Protein 8YQG (pdb70)

Solvent-accessible surface area: 15404 Å² total; per-residue (Å²): 149,13,4,9,73,8,12,100,6,0,0,0,0,0,26,14,154,27,19,18,15,1,0,0,14,36,84,121,47,60,13,31,62,0,17,96,4,0,31,37,0,7,80,57,22,104,141,99,146,164,16,5,56,143,97,53,32,46,47,55,46,22,132,100,54,97,47,0,0,1,0,0,4,1,44,7,97,164,121,37,34,0,0,0,1,3,0,1,41,54,120,36,75,87,11,0,97,109,12,90,95,46,2,67,148,11,0,50,69,0,0,66,48,0,24,98,17,6,39,51,81,20,155,152,75,51,52,25,48,8,114,73,31,97,30,0,40,85,13,0,60,80,0,18,115,78,2,135,105,30,97,21,84,163,181,51,8,5,10,63,15,13,109,20,0,1,0,1,0,26,21,144,95,23,39,34,7,0,1,48,41,83,129,26,100,169,72,45,7,104,92,3,0,47,34,0,8,90,52,20,112,148,97,156,166,12,7,56,141,92,61,30,45,42,57,49,24,141,104,62,102,48,0,0,2,0,0,7,0,40,8,120,139,213,95,56,14,33,0,0,0,1,2,0,1,33,58,130,59,93,111,22,0,93,82,2,84,75,4,2,64,70,7,0,41,28,7,0,66,64,0,20,97,15,5,53,53,76,13,155,139,76,27,35,28,110,26,119,78,79,95,35,0,54,74,10,0,61,122,0,18,103,36,1,135,16,4,50,17,131,128

Organism: NCBI:txid2594042

Nearest PDB structures (foldseek):
  4zy8-assembly4_D  TM=7.210E-01  e=4.741E-04  Kluyveromyces lactis
  4zy8-assembly2_A  TM=7.626E-01  e=8.362E-04  Kluyveromyces lactis
  4zy8-assembly3_B  TM=7.217E-01  e=6.921E-04  Kluyveromyces lactis
  4zy8-assembly1_C  TM=6.708E-01  e=4.741E-04  Kluyveromyces lactis
  9f0l-assembly1_A  TM=2.774E-01  e=2.362E+00  synthetic construct

Foldseek 3Di:
DFLLVQQPKKFKWKQDPPGIDTLAMDDDDPVVVRVVVSRVLQCVQVPPPVGCPDQDFDWDDPPVVQKIKGKTWDAAPCGIIMIMITIGGNVCVVLCVVVVVVVVVLRVVLVVQVNVVLNVVCVPHNPDDNPDSVSVRVSVVVVSVVRVPGHGPD/DDFLLNQFPKKFKWKQDPVGIDTQAMDDDDDPVVRVVVRRVLQVVQVPPPVFCDDFDFDFDQPPVVQKTKGKTWDWQDLVDIIIMIMITIGGNVCVVQCVVCVVVVSVLVVVLVVQVSVVLSVVQVPHNRDDRDDSVSNHVSRVVSSVVRRVGDTPD

B-factor: mean 25.05, std 12.74, range [6.49, 76.88]

Structure (mmCIF, N/CA/C/O backbone):
data_8YQG
#
_entry.id   8YQG
#
_cell.length_a   76.233
_cell.length_b   120.758
_cell.length_c   44.807
_cell.angle_alpha   90.000
_cell.angle_beta   104.310
_cell.angle_gamma   90.000
#
_symmetry.space_group_name_H-M   'C 1 2 1'
#
loop_
_entity.id
_entity.type
_entity.pdbx_description
1 polymer 'Longin domain'
2 non-polymer 'MAGNESIUM ION'
3 water water
#
loop_
_atom_site.group_PDB
_atom_site.id
_atom_site.type_symbol
_atom_site.label_atom_id
_atom_site.label_alt_id
_atom_site.label_comp_id
_atom_site.label_asym_id
_atom_site.label_entity_id
_atom_site.label_seq_id
_atom_site.pdbx_PDB_ins_code
_atom_site.Cartn_x
_atom_site.Cartn_y
_atom_site.Cartn_z
_atom_site.occupancy
_atom_site.B_iso_or_equiv
_atom_site.auth_seq_id
_atom_site.auth_comp_id
_atom_site.auth_asym_id
_atom_site.auth_atom_id
_atom_site.pdbx_PDB_model_num
ATOM 1 N N . GLN A 1 2 ? -0.58221 16.19164 18.10187 1.000 39.20120 109 GLN A N 1
ATOM 2 C CA . GLN A 1 2 ? -0.27608 14.84301 17.63411 1.000 26.30719 109 GLN A CA 1
ATOM 3 C C . GLN A 1 2 ? 0.92323 14.83725 16.70123 1.000 28.74173 109 GLN A C 1
ATOM 4 O O . GLN A 1 2 ? 1.10025 15.73376 15.87535 1.000 26.54080 109 GLN A O 1
ATOM 10 N N . SER A 1 3 ? 1.72808 13.79307 16.83239 1.000 23.31365 110 SER A N 1
ATOM 11 C CA . SER A 1 3 ? 2.89939 13.55783 16.01130 1.000 22.97316 110 SER A CA 1
ATOM 12 C C . SER A 1 3 ? 2.79518 12.18431 15.36151 1.000 20.21783 110 SER A C 1
ATOM 13 O O . SER A 1 3 ? 1.95493 11.35849 15.73598 1.000 18.63209 110 SER A O 1
ATOM 16 N N . LEU A 1 4 ? 3.68206 11.93479 14.38903 1.000 16.59903 111 LEU A N 1
ATOM 17 C CA . LEU A 1 4 ? 3.86526 10.57032 13.90034 1.000 18.11479 111 LEU A CA 1
ATOM 18 C C . LEU A 1 4 ? 4.10996 9.59434 15.04796 1.000 21.07231 111 LEU A C 1
ATOM 19 O O . LEU A 1 4 ? 3.56287 8.49156 15.05952 1.000 19.88602 111 LEU A O 1
ATOM 24 N N . GLY A 1 5 ? 4.92381 9.98183 16.03227 1.000 11.33930 112 GLY A N 1
ATOM 25 C CA . GLY A 1 5 ? 5.21991 9.08019 17.12528 1.000 13.77497 112 GLY A CA 1
ATOM 26 C C . GLY A 1 5 ? 4.01714 8.78790 17.99667 1.000 15.09941 112 GLY A C 1
ATOM 27 O O . GLY A 1 5 ? 3.88686 7.67977 18.51870 1.000 19.43860 112 GLY A O 1
ATOM 28 N N . SER A 1 6 ? 3.11657 9.76194 18.16191 1.000 14.88338 113 SER A N 1
ATOM 29 C CA . SER A 1 6 ? 1.95319 9.50268 19.01092 1.000 21.20004 113 SER A CA 1
ATOM 30 C C . SER A 1 6 ? 0.96744 8.53890 18.36089 1.000 20.26400 113 SER A C 1
ATOM 31 O O . SER A 1 6 ? 0.23114 7.85690 19.07344 1.000 22.74034 113 SER A O 1
ATOM 34 N N . ILE A 1 7 ? 0.93557 8.44772 17.03107 1.000 18.02443 114 ILE A N 1
ATOM 35 C CA . ILE A 1 7 ? 0.06811 7.45867 16.38763 1.000 21.87048 114 ILE A CA 1
ATOM 36 C C . ILE A 1 7 ? 0.79716 6.16410 16.03370 1.000 24.42422 114 ILE A C 1
ATOM 37 O O . ILE A 1 7 ? 0.16056 5.24081 15.50049 1.000 17.06172 114 ILE A O 1
ATOM 42 N N . ALA A 1 8 ? 2.09804 6.05489 16.32132 1.000 18.27613 115 ALA A N 1
ATOM 43 C CA . ALA A 1 8 ? 2.86059 4.82492 16.05090 1.000 15.62459 115 ALA A CA 1
ATOM 44 C C . ALA A 1 8 ? 2.65069 3.85084 17.20500 1.000 19.39622 115 ALA A C 1
ATOM 45 O O . ALA A 1 8 ? 3.30515 3.94829 18.24715 1.000 18.47109 115 ALA A O 1
ATOM 47 N N . LYS A 1 9 ? 1.76719 2.86851 16.99966 1.000 12.96857 116 LYS A N 1
ATOM 48 C CA . LYS A 1 9 ? 1.40803 1.94171 18.06506 1.000 15.71942 116 LYS A CA 1
ATOM 49 C C . LYS A 1 9 ? 2.56408 1.02360 18.43146 1.000 14.43905 116 LYS A C 1
ATOM 50 O O . LYS A 1 9 ? 2.73157 0.68536 19.60478 1.000 18.13268 116 LYS A O 1
ATOM 56 N N . PHE A 1 10 ? 3.32964 0.56219 17.44276 1.000 13.20068 117 PHE A N 1
ATOM 57 C CA . PHE A 1 10 ? 4.50386 -0.27123 17.69697 1.000 12.87830 117 PHE A CA 1
ATOM 58 C C . PHE A 1 10 ? 5.28759 -0.40307 16.40038 1.000 9.91626 117 PHE A C 1
ATOM 59 O O . PHE A 1 10 ? 4.79573 -0.05581 15.31969 1.000 12.88800 117 PHE A O 1
ATOM 67 N N . SER A 1 11 ? 6.53202 -0.87844 16.52229 1.000 9.32991 118 SER A N 1
ATOM 68 C CA . SER A 1 11 ? 7.37997 -1.07479 15.34821 1.000 6.86218 118 SER A CA 1
ATOM 69 C C . SER A 1 11 ? 8.12811 -2.39289 15.46718 1.000 7.71786 118 SER A C 1
ATOM 70 O O . SER A 1 11 ? 8.33519 -2.90947 16.56587 1.000 8.90097 118 SER A O 1
ATOM 73 N N . ILE A 1 12 ? 8.50311 -2.95994 14.32027 1.000 8.03828 119 ILE A N 1
ATOM 74 C CA . ILE A 1 12 ? 9.13941 -4.26790 14.28465 1.000 7.69800 119 ILE A CA 1
ATOM 75 C C . ILE A 1 12 ? 10.24420 -4.26674 13.24474 1.000 7.47430 119 ILE A C 1
ATOM 76 O O . ILE A 1 12 ? 10.05210 -3.79147 12.12670 1.000 9.59514 119 ILE A O 1
ATOM 81 N N . PHE A 1 13 ? 11.39185 -4.83849 13.60849 1.000 7.62499 120 PHE A N 1
ATOM 82 C CA . PHE A 1 13 ? 12.48517 -5.11678 12.68474 1.000 7.06370 120 PHE A CA 1
ATOM 83 C C . PHE A 1 13 ? 12.51976 -6.62914 12.47625 1.000 11.38389 120 PHE A C 1
ATOM 84 O O . PHE A 1 13 ? 12.68703 -7.38727 13.43368 1.000 9.63357 120 PHE A O 1
ATOM 92 N N . SER A 1 14 ? 12.32845 -7.07077 11.24599 1.000 8.58343 121 SER A N 1
ATOM 93 C CA . SER A 1 14 ? 12.23376 -8.49482 10.94999 1.000 12.33103 121 SER A CA 1
ATOM 94 C C . SER A 1 14 ? 13.21476 -8.84969 9.84317 1.000 13.70270 121 SER A C 1
ATOM 95 O O . SER A 1 14 ? 13.54136 -8.01482 8.99549 1.000 12.62679 121 SER A O 1
ATOM 98 N N . VAL A 1 15 ? 13.70847 -10.08618 9.87270 1.000 14.68518 122 VAL A N 1
ATOM 99 C CA . VAL A 1 15 ? 14.61060 -10.58743 8.83961 1.000 16.48869 122 VAL A CA 1
ATOM 100 C C . VAL A 1 15 ? 14.13519 -11.97758 8.43489 1.000 20.26809 122 VAL A C 1
ATOM 101 O O . VAL A 1 15 ? 13.75489 -12.78762 9.29127 1.000 17.32458 122 VAL A O 1
ATOM 105 N N . ALA A 1 16 ? 14.12069 -12.24562 7.12982 1.000 17.59429 123 ALA A N 1
ATOM 106 C CA . ALA A 1 16 ? 13.77101 -13.57598 6.61819 1.000 18.30878 123 ALA A CA 1
ATOM 107 C C . ALA A 1 16 ? 15.05513 -14.38655 6.49672 1.000 26.70704 123 ALA A C 1
ATOM 108 O O . ALA A 1 16 ? 15.83308 -14.20285 5.56049 1.000 27.29635 123 ALA A O 1
ATOM 110 N N . ARG A 1 17 ? 15.29091 -15.28064 7.44777 1.000 23.45889 124 ARG A N 1
ATOM 111 C CA . ARG A 1 17 ? 16.47496 -16.12333 7.40501 1.000 28.05157 124 ARG A CA 1
ATOM 112 C C . ARG A 1 17 ? 16.05615 -17.49571 6.88952 1.000 33.06037 124 ARG A C 1
ATOM 113 O O . ARG A 1 17 ? 14.93671 -17.66936 6.39229 1.000 35.47302 124 ARG A O 1
ATOM 121 N N . GLN A 1 18 ? 16.94620 -18.48813 6.99512 1.000 34.71807 125 GLN A N 1
ATOM 122 C CA . GLN A 1 18 ? 16.67475 -19.76684 6.33605 1.000 41.21722 125 GLN A CA 1
ATOM 123 C C . GLN A 1 18 ? 15.35776 -20.39071 6.79182 1.000 35.97110 125 GLN A C 1
ATOM 124 O O . GLN A 1 18 ? 14.73440 -21.13063 6.02647 1.000 40.07368 125 GLN A O 1
ATOM 130 N N . ALA A 1 19 ? 14.89079 -20.06444 7.98805 1.000 30.82981 126 ALA A N 1
ATOM 131 C CA . ALA A 1 19 ? 13.60939 -20.54264 8.47587 1.000 35.03069 126 ALA A CA 1
ATOM 132 C C . ALA A 1 19 ? 12.45784 -19.567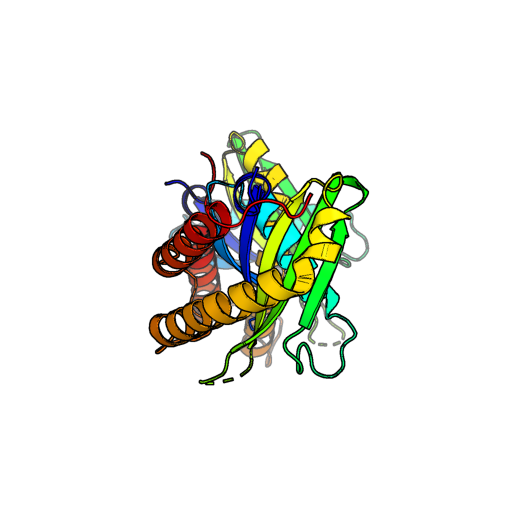03 8.22464 1.000 37.83381 126 ALA A C 1
ATOM 133 O O . ALA A 1 19 ? 11.38393 -19.72324 8.81437 1.000 40.22947 126 ALA A O 1
ATOM 135 N N . GLY A 1 20 ? 12.64656 -18.56349 7.38295 1.000 26.77266 127 GLY A N 1
ATOM 136 C CA . GLY A 1 20 ? 11.55261 -17.68279 7.05541 1.000 25.40450 127 GLY A CA 1
ATOM 137 C C . GLY A 1 20 ? 11.53321 -16.46254 7.94478 1.000 22.77594 127 GLY A C 1
ATOM 138 O O . GLY A 1 20 ? 12.45364 -16.23257 8.72878 1.000 19.93710 127 GLY A O 1
ATOM 139 N N . PRO A 1 21 ? 10.47941 -15.65402 7.82957 1.000 23.06242 128 PRO A N 1
ATOM 140 C CA . PRO A 1 21 ? 10.44733 -14.36571 8.53195 1.000 16.22764 128 PRO A CA 1
ATOM 141 C C . PRO A 1 21 ? 10.51936 -14.55688 10.03678 1.000 15.28676 128 PRO A C 1
ATOM 142 O O . PRO A 1 21 ? 9.85856 -15.43347 10.59917 1.000 17.68564 128 PRO A O 1
ATOM 146 N N . GLU A 1 22 ? 11.32482 -13.71773 10.68531 1.000 14.10863 129 GLU A N 1
ATOM 147 C CA . GLU A 1 22 ? 11.64769 -13.81393 12.11409 1.000 14.64765 129 GLU A CA 1
ATOM 148 C C . GLU A 1 22 ? 11.67580 -12.39255 12.65879 1.000 11.23212 129 GLU A C 1
ATOM 149 O O . GLU A 1 22 ? 12.41299 -11.55321 12.12246 1.000 12.26420 129 GLU A O 1
ATOM 155 N N . PRO A 1 23 ? 10.95097 -12.09392 13.73495 1.000 14.03158 130 PRO A N 1
ATOM 156 C CA . PRO A 1 23 ? 11.14993 -10.80307 14.42089 1.000 13.61539 130 PRO A CA 1
ATOM 157 C C . PRO A 1 23 ? 12.48731 -10.76071 15.15532 1.000 11.28811 130 PRO A C 1
ATOM 158 O O . PRO A 1 23 ? 12.81231 -11.65709 15.93549 1.000 11.20509 130 PRO A O 1
ATOM 162 N N . ILE A 1 24 ? 13.24973 -9.70224 14.90700 1.000 11.81172 131 ILE A N 1
ATOM 163 C CA . ILE A 1 24 ? 14.54243 -9.48680 15.55885 1.000 11.81458 131 ILE A CA 1
ATOM 164 C C . ILE A 1 24 ? 14.40218 -8.58542 16.78098 1.000 10.80686 131 ILE A C 1
ATOM 165 O O . ILE A 1 24 ? 14.85211 -8.93450 17.87262 1.000 13.38107 131 ILE A O 1
ATOM 170 N N . GLY A 1 25 ? 13.77180 -7.41834 16.61446 1.000 10.08176 132 GLY A N 1
ATOM 171 C CA . GLY A 1 25 ? 13.43965 -6.56753 17.73672 1.000 10.92675 132 GLY A CA 1
ATOM 172 C C . GLY A 1 25 ? 12.13237 -5.86059 17.45066 1.000 12.06882 132 GLY A C 1
ATOM 173 O O . GLY A 1 25 ? 11.64040 -5.85858 16.32106 1.000 9.15600 132 GLY A O 1
ATOM 174 N N . TRP A 1 26 ? 11.55649 -5.28400 18.49962 1.000 8.30152 133 TRP A N 1
ATOM 175 C CA . TRP A 1 26 ? 10.32113 -4.53419 18.35512 1.000 11.39372 133 TRP A CA 1
ATOM 176 C C . TRP A 1 26 ? 10.25276 -3.54858 19.50546 1.000 13.49694 133 TRP A C 1
ATOM 177 O O . TRP A 1 26 ? 11.03825 -3.61596 20.45427 1.000 13.22033 133 TRP A O 1
ATOM 188 N N . TRP A 1 27 ? 9.28908 -2.64046 19.41324 1.000 9.79676 134 TRP A N 1
ATOM 189 C CA . TRP A 1 27 ? 9.14711 -1.54788 20.36344 1.000 13.86142 134 TRP A CA 1
ATOM 190 C C . TRP A 1 27 ? 7.67990 -1.16162 20.40742 1.000 11.20778 134 TRP A C 1
ATOM 191 O O . TRP A 1 27 ? 7.06243 -1.00582 19.35672 1.000 11.02668 134 TRP A O 1
ATOM 202 N N . GLU A 1 28 ? 7.11791 -1.02488 21.60499 1.000 16.81293 135 GLU A N 1
ATOM 203 C CA . GLU A 1 28 ? 7.76028 -1.21878 22.88743 1.000 15.51979 135 GLU A CA 1
ATOM 204 C C . GLU A 1 28 ? 7.44073 -2.59223 23.48737 1.000 18.20411 135 GLU A C 1
ATOM 205 O O . GLU A 1 28 ? 8.15749 -3.55208 23.24115 1.000 21.37926 135 GLU A O 1
ATOM 211 N N . ASN A 1 29 ? 6.38370 -2.70078 24.28185 1.000 18.31299 136 ASN A N 1
ATOM 212 C CA . ASN A 1 29 ? 6.01073 -3.97249 24.90352 1.000 24.14794 136 ASN A CA 1
ATOM 213 C C . ASN A 1 29 ? 4.76205 -4.50142 24.22548 1.000 19.51586 136 ASN A C 1
ATOM 214 O O . ASN A 1 29 ? 3.68446 -3.90840 24.33851 1.000 17.41883 136 ASN A O 1
ATOM 219 N N . ILE A 1 30 ? 4.92663 -5.59365 23.48777 1.000 20.08502 137 ILE A N 1
ATOM 220 C CA . ILE A 1 30 ? 3.87620 -6.18526 22.66509 1.000 18.34964 137 ILE A CA 1
ATOM 221 C C . ILE A 1 30 ? 3.99912 -7.69472 22.79191 1.000 14.14539 137 ILE A C 1
ATOM 222 O O . ILE A 1 30 ? 5.10530 -8.22927 22.68695 1.000 15.18193 137 ILE A O 1
ATOM 227 N N . ASP A 1 31 ? 2.87089 -8.37624 23.01869 1.000 13.53246 138 ASP A N 1
ATOM 228 C CA . ASP A 1 31 ? 2.83527 -9.83842 23.02760 1.000 13.88084 138 ASP A CA 1
ATOM 229 C C . ASP A 1 31 ? 3.50835 -10.40339 21.77905 1.000 16.71719 138 ASP A C 1
ATOM 230 O O . ASP A 1 31 ? 3.26018 -9.93597 20.66059 1.000 9.28845 138 ASP A O 1
ATOM 235 N N . TYR A 1 32 ? 4.32026 -11.45390 21.96605 1.000 12.80502 139 TYR A N 1
ATOM 236 C CA . TYR A 1 32 ? 5.06983 -12.00395 20.83381 1.000 12.99693 139 TYR A CA 1
ATOM 237 C C . TYR A 1 32 ? 4.15824 -12.58612 19.75995 1.000 10.14361 139 TYR A C 1
ATOM 238 O O . TYR A 1 32 ? 4.50630 -12.54961 18.57347 1.000 11.1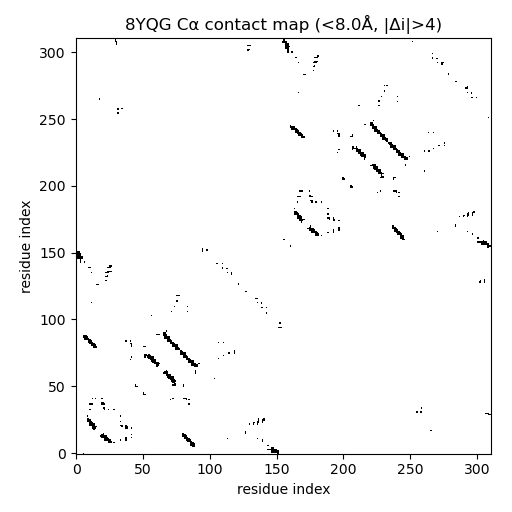3743 139 TYR A O 1
ATOM 247 N N . ASP A 1 33 ? 3.00935 -13.15802 20.13515 1.000 12.62380 140 ASP A N 1
ATOM 248 C CA . ASP A 1 33 ? 2.12259 -13.71322 19.10981 1.000 10.35915 140 ASP A CA 1
ATOM 249 C C . ASP A 1 33 ? 1.66507 -12.63705 18.13707 1.000 12.11002 140 ASP A C 1
ATOM 250 O O . ASP A 1 33 ? 1.59527 -12.88067 16.92122 1.000 11.41365 140 ASP A O 1
ATOM 255 N N . ILE A 1 34 ? 1.40565 -11.42753 18.65373 1.000 11.59569 141 ILE A N 1
ATOM 256 C CA . ILE A 1 34 ? 1.06500 -10.27724 17.81598 1.000 9.66903 141 ILE A CA 1
ATOM 257 C C . ILE A 1 34 ? 2.25043 -9.85880 16.95906 1.000 10.29400 141 ILE A C 1
ATOM 258 O O . ILE A 1 34 ? 2.11328 -9.62896 15.75112 1.000 10.14380 141 ILE A O 1
ATOM 263 N N . ILE A 1 35 ? 3.42844 -9.70950 17.57977 1.000 9.06224 142 ILE A N 1
ATOM 264 C CA . ILE A 1 35 ? 4.62731 -9.33838 16.82432 1.000 9.20751 142 ILE A CA 1
ATOM 265 C C . ILE A 1 35 ? 4.87215 -10.33640 15.69651 1.000 9.59462 142 ILE A C 1
ATOM 266 O O . ILE A 1 35 ? 5.12261 -9.95661 14.54298 1.000 8.85809 142 ILE A O 1
ATOM 271 N N . PHE A 1 36 ? 4.78501 -11.63095 16.01099 1.000 8.00748 143 PHE A N 1
ATOM 272 C CA . PHE A 1 36 ? 5.06850 -12.66128 15.01038 1.000 8.66910 143 PHE A CA 1
ATOM 273 C C . PHE A 1 36 ? 4.10149 -12.58854 13.82392 1.000 11.25426 143 PHE A C 1
ATOM 274 O O . PHE A 1 36 ? 4.51557 -12.73580 12.66327 1.000 11.03765 143 PHE A O 1
ATOM 282 N N . LYS A 1 37 ? 2.82525 -12.31779 14.10059 1.000 9.90112 144 LYS A N 1
ATOM 283 C CA . LYS A 1 37 ? 1.80064 -12.19493 13.06019 1.000 12.91960 144 LYS A CA 1
ATOM 284 C C . LYS A 1 37 ? 2.15110 -11.12076 12.04629 1.000 12.14898 144 LYS A C 1
ATOM 285 O O . LYS A 1 37 ? 2.16559 -11.36382 10.83376 1.000 11.66808 144 LYS A O 1
ATOM 291 N N . TYR A 1 38 ? 2.43109 -9.90943 12.52369 1.000 7.32349 145 TYR A N 1
ATOM 292 C CA . TYR A 1 38 ? 2.69247 -8.80196 11.61282 1.000 8.62669 145 TYR A CA 1
ATOM 293 C C . TYR A 1 38 ? 4.08405 -8.87216 11.03766 1.000 9.46204 145 TYR A C 1
ATOM 294 O O . TYR A 1 38 ? 4.29128 -8.46327 9.89896 1.000 8.89624 145 TYR A O 1
ATOM 303 N N . SER A 1 39 ? 5.03737 -9.40753 11.80466 1.000 11.35699 146 SER A N 1
ATOM 304 C CA . SER A 1 39 ? 6.36082 -9.67647 11.26207 1.000 12.26677 146 SER A CA 1
ATOM 305 C C . SER A 1 39 ? 6.25209 -10.58904 10.04789 1.000 13.39106 146 SER A C 1
ATOM 306 O O . SER A 1 39 ? 6.84145 -10.33468 8.98952 1.000 11.87265 146 SER A O 1
ATOM 309 N N . THR A 1 40 ? 5.48903 -11.65744 10.19009 1.000 9.92555 147 THR A N 1
ATOM 310 C CA . THR A 1 40 ? 5.30769 -12.59489 9.09322 1.000 14.43541 147 THR A CA 1
ATOM 311 C C . THR A 1 40 ? 4.58344 -11.93474 7.91938 1.000 17.31901 147 THR A C 1
ATOM 312 O O . THR A 1 40 ? 5.05695 -12.01232 6.78605 1.000 18.71033 147 THR A O 1
ATOM 316 N N . SER A 1 41 ? 3.45690 -11.23963 8.17316 1.000 15.22414 148 SER A N 1
ATOM 317 C CA . SER A 1 41 ? 2.75966 -10.55262 7.08014 1.000 17.30514 148 SER A CA 1
ATOM 318 C C . SER A 1 41 ? 3.66670 -9.56024 6.37750 1.000 21.17500 148 SER A C 1
ATOM 319 O O . SER A 1 41 ? 3.63681 -9.45188 5.14529 1.000 24.18226 148 SER A O 1
ATOM 322 N N . SER A 1 42 ? 4.49269 -8.83716 7.14233 1.000 17.55598 149 SER A N 1
ATOM 323 C CA . SER A 1 42 ? 5.33228 -7.80034 6.56254 1.000 16.43811 149 SER A CA 1
ATOM 324 C C . SER A 1 42 ? 6.22687 -8.35690 5.47135 1.000 22.33461 149 SER A C 1
ATOM 325 O O . SER A 1 42 ? 6.50972 -7.66995 4.48310 1.000 19.62581 149 SER A O 1
ATOM 328 N N . LEU A 1 43 ? 6.70861 -9.58722 5.63500 1.000 18.88800 150 LEU A N 1
ATOM 329 C CA . LEU A 1 43 ? 7.66081 -10.12666 4.67700 1.000 19.41916 150 LEU A CA 1
ATOM 330 C C . LEU A 1 43 ? 7.00707 -11.06103 3.67119 1.000 21.06566 150 LEU A C 1
ATOM 331 O O . LEU A 1 43 ? 7.62144 -11.37541 2.65156 1.000 23.46328 150 LEU A O 1
ATOM 336 N N . LEU A 1 44 ? 5.78579 -11.50416 3.91774 1.000 20.81544 151 LEU A N 1
ATOM 337 C CA . LEU A 1 44 ? 5.11134 -12.27950 2.89796 1.000 24.80923 151 LEU A CA 1
ATOM 338 C C . LEU A 1 44 ? 4.34876 -11.42092 1.90166 1.000 25.93615 151 LEU A C 1
ATOM 339 O O . LEU A 1 44 ? 3.91360 -11.93820 0.87161 1.000 26.49854 151 LEU A O 1
ATOM 344 N N . LEU A 1 45 ? 4.22404 -10.11828 2.13397 1.000 19.16023 152 LEU A N 1
ATOM 345 C CA . LEU A 1 45 ? 3.90652 -9.24160 1.02034 1.000 19.63071 152 LEU A CA 1
ATOM 346 C C . LEU A 1 45 ? 4.85222 -9.48657 -0.16074 1.000 27.06677 152 LEU A C 1
ATOM 347 O O . LEU A 1 45 ? 4.51859 -9.14828 -1.29017 1.000 26.49786 152 LEU A O 1
ATOM 352 N N . LEU A 1 46 ? 6.00969 -10.10444 0.07725 1.000 32.06482 153 LEU A N 1
ATOM 353 C CA . LEU A 1 46 ? 6.99287 -10.43669 -0.94882 1.000 34.69796 153 LEU A CA 1
ATOM 354 C C . LEU A 1 46 ? 6.83707 -11.85022 -1.52517 1.000 34.47080 153 LEU A C 1
ATOM 355 O O . LEU A 1 46 ? 7.75960 -12.31528 -2.19947 1.000 40.15200 153 LEU A O 1
ATOM 360 N N . VAL A 1 47 ? 5.72442 -12.55344 -1.26065 1.000 39.77512 154 VAL A N 1
ATOM 361 C CA . VAL A 1 47 ? 5.60478 -13.95932 -1.68072 1.000 46.80677 154 VAL A CA 1
ATOM 362 C C . VAL A 1 47 ? 5.92081 -14.12911 -3.16342 1.000 56.78512 154 VAL A C 1
ATOM 363 O O . VAL A 1 47 ? 6.66188 -15.04130 -3.55331 1.000 61.66588 154 VAL A O 1
ATOM 367 N N . ASN A 1 48 ? 5.37289 -13.25546 -4.01394 1.000 56.59090 155 ASN A N 1
ATOM 368 C CA . ASN A 1 48 ? 5.50209 -13.40573 -5.46128 1.000 59.76849 155 ASN A CA 1
ATOM 369 C C . ASN A 1 48 ? 6.38710 -12.33340 -6.09383 1.000 53.18475 155 ASN A C 1
ATOM 370 O O . ASN A 1 48 ? 6.16496 -11.94223 -7.24230 1.000 57.58919 155 ASN A O 1
ATOM 375 N N . GLU A 1 49 ? 7.39453 -11.85224 -5.36791 1.000 47.82040 156 GLU A N 1
ATOM 376 C CA . GLU A 1 49 ? 8.39351 -10.95097 -5.93204 1.000 52.79895 156 GLU A CA 1
ATOM 377 C C . GLU A 1 49 ? 9.61222 -11.77050 -6.33163 1.000 59.35059 156 GLU A C 1
ATOM 378 O O . GLU A 1 49 ? 10.25861 -12.38250 -5.47156 1.000 58.58028 156 GLU A O 1
ATOM 384 N N . VAL A 1 50 ? 9.92323 -11.76858 -7.63514 1.000 57.24471 157 VAL A N 1
ATOM 385 C CA . VAL A 1 50 ? 10.92885 -12.67502 -8.18821 1.000 62.03121 157 VAL A CA 1
ATOM 386 C C . VAL A 1 50 ? 12.25063 -12.56427 -7.44596 1.000 64.03592 157 VAL A C 1
ATOM 387 O O . VAL A 1 50 ? 12.98800 -13.55157 -7.32848 1.000 66.92466 157 VAL A O 1
ATOM 391 N N . ARG A 1 51 ? 12.57159 -11.38028 -6.92031 1.000 53.22992 158 ARG A N 1
ATOM 392 C CA . ARG A 1 51 ? 13.86173 -11.17783 -6.27732 1.000 54.28925 158 ARG A CA 1
ATOM 393 C C . ARG A 1 51 ? 13.71045 -10.48962 -4.92554 1.000 51.87779 158 ARG A C 1
ATOM 394 O O . ARG A 1 51 ? 14.58184 -9.71180 -4.51640 1.000 52.50389 158 ARG A O 1
ATOM 402 N N . GLY A 1 52 ? 12.62071 -10.78196 -4.21468 1.000 46.52114 159 GLY A N 1
ATOM 403 C CA . GLY A 1 52 ? 12.42074 -10.18471 -2.90452 1.000 44.75892 159 GLY A CA 1
ATOM 404 C C . GLY A 1 52 ? 12.30892 -8.67931 -3.01143 1.000 42.04048 159 GLY A C 1
ATOM 405 O O . GLY A 1 52 ? 11.66526 -8.14304 -3.92224 1.000 34.49844 159 GLY A O 1
ATOM 406 N N . ALA A 1 53 ? 12.96594 -7.98253 -2.08805 1.000 39.62854 160 ALA A N 1
ATOM 407 C CA . ALA A 1 53 ? 12.87308 -6.52228 -2.00223 1.000 37.03522 160 ALA A CA 1
ATOM 408 C C . ALA A 1 53 ? 14.09065 -5.85378 -2.64060 1.000 41.04054 160 ALA A C 1
ATOM 409 O O . ALA A 1 53 ? 14.86172 -5.15100 -1.97765 1.000 38.04782 160 ALA A O 1
ATOM 411 N N . THR A 1 54 ? 14.24471 -6.05678 -3.95769 1.000 43.49547 161 THR A N 1
ATOM 412 C CA . THR A 1 54 ? 15.42949 -5.54741 -4.64960 1.000 47.27679 161 THR A CA 1
ATOM 413 C C . THR A 1 54 ? 15.49122 -4.03043 -4.63006 1.000 50.06258 161 THR A C 1
ATOM 414 O O . THR A 1 54 ? 16.58847 -3.45678 -4.64612 1.000 47.10181 161 THR A O 1
ATOM 418 N N . HIS A 1 55 ? 14.33681 -3.36619 -4.61187 1.000 43.21121 162 HIS A N 1
ATOM 419 C CA . HIS A 1 55 ? 14.25787 -1.92611 -4.38362 1.000 49.57077 162 HIS A CA 1
ATOM 420 C C . HIS A 1 55 ? 13.73778 -1.67594 -2.97355 1.000 46.71908 162 HIS A C 1
ATOM 421 O O . HIS A 1 55 ? 12.70889 -2.24941 -2.58132 1.000 43.42244 162 HIS A O 1
ATOM 428 N N . ARG A 1 56 ? 14.46074 -0.84389 -2.20700 1.000 39.53502 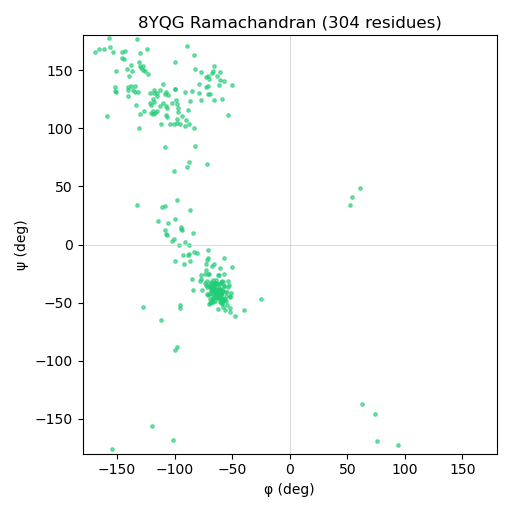163 ARG A N 1
ATOM 429 C CA . ARG A 1 56 ? 13.94621 -0.41640 -0.91095 1.000 27.69986 163 ARG A CA 1
ATOM 430 C C . ARG A 1 56 ? 12.57473 0.16295 -1.15620 1.000 33.20302 163 ARG A C 1
ATOM 431 O O . ARG A 1 56 ? 12.42257 1.19294 -1.81924 1.000 40.49129 163 ARG A O 1
ATOM 439 N N . THR A 1 57 ? 11.56929 -0.53125 -0.66704 1.000 23.56544 164 T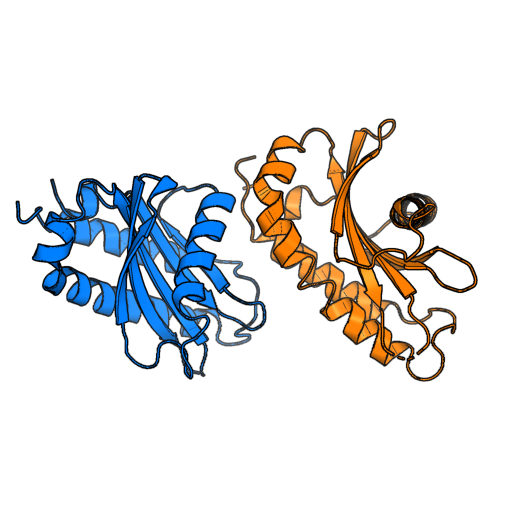HR A N 1
ATOM 440 C CA . THR A 1 57 ? 10.19213 -0.26145 -1.01591 1.000 29.91118 164 THR A CA 1
ATOM 441 C C . THR A 1 57 ? 9.48094 0.12550 0.25970 1.000 30.49577 164 THR A C 1
ATOM 442 O O . THR A 1 57 ? 9.51146 -0.62629 1.24477 1.000 25.87973 164 THR A O 1
ATOM 446 N N . LEU A 1 58 ? 8.89240 1.31121 0.25443 1.000 17.89526 165 LEU A N 1
ATOM 447 C CA . LEU A 1 58 ? 7.87555 1.62477 1.23340 1.000 21.51560 165 LEU A CA 1
ATOM 448 C C . LEU A 1 58 ? 6.56051 1.09074 0.70370 1.000 22.01009 165 LEU A C 1
ATOM 449 O O . LEU A 1 58 ? 6.22672 1.29607 -0.46565 1.000 28.66476 165 LEU A O 1
ATOM 454 N N . ASN A 1 59 ? 5.83031 0.37955 1.54793 1.000 19.20052 166 ASN A N 1
ATOM 455 C CA . ASN A 1 59 ? 4.52998 -0.16702 1.20019 1.000 16.80251 166 ASN A CA 1
ATOM 456 C C . ASN A 1 59 ? 3.60527 0.15679 2.34728 1.000 19.92886 166 ASN A C 1
ATOM 457 O O . ASN A 1 59 ? 3.86145 -0.27090 3.47377 1.000 20.38058 166 ASN A O 1
ATOM 462 N N . PHE A 1 60 ? 2.53686 0.90404 2.07702 1.000 16.24705 167 PHE A N 1
ATOM 463 C CA . PHE A 1 60 ? 1.46285 1.07824 3.04986 1.000 13.46612 167 PHE A CA 1
ATOM 464 C C . PHE A 1 60 ? 0.48942 -0.06698 2.87133 1.000 20.35111 167 PHE A C 1
ATOM 465 O O . PHE A 1 60 ? -0.05779 -0.22213 1.77510 1.000 17.95159 167 PHE A O 1
ATOM 473 N N . HIS A 1 61 ? 0.23798 -0.83010 3.93512 1.000 11.84808 168 HIS A N 1
ATOM 474 C CA . HIS A 1 61 ? -0.58702 -2.02296 3.82475 1.000 15.07326 168 HIS A CA 1
ATOM 475 C C . HIS A 1 61 ? -1.71402 -1.96929 4.84177 1.000 16.90161 168 HIS A C 1
ATOM 476 O O . HIS A 1 61 ? -1.45444 -1.99655 6.06152 1.000 16.38113 168 HIS A O 1
ATOM 483 N N . PRO A 1 62 ? -2.96501 -1.89266 4.40006 1.000 21.58903 169 PRO A N 1
ATOM 484 C CA . PRO A 1 62 ? -4.08167 -1.93277 5.34268 1.000 16.80248 169 PRO A CA 1
ATOM 485 C C . PRO A 1 62 ? -4.25475 -3.31470 5.93610 1.000 23.50274 169 PRO A C 1
ATOM 486 O O . PRO A 1 62 ? -4.19435 -4.32479 5.23232 1.000 37.18175 169 PRO A O 1
ATOM 490 N N . PHE A 1 63 ? -4.47444 -3.35347 7.24377 1.000 23.62278 170 PHE A N 1
ATOM 491 C CA . PHE A 1 63 ? -4.90685 -4.55856 7.93647 1.000 26.00848 170 PHE A CA 1
ATOM 492 C C . PHE A 1 63 ? -6.36664 -4.30894 8.32308 1.000 34.90687 170 PHE A C 1
ATOM 493 O O . PHE A 1 63 ? -6.68905 -3.90279 9.44656 1.000 38.88541 170 PHE A O 1
ATOM 501 N N . ILE A 1 64 ? -7.25475 -4.57270 7.35427 1.000 39.02277 171 ILE A N 1
ATOM 502 C CA . ILE A 1 64 ? -8.65198 -4.13767 7.42863 1.000 40.97534 171 ILE A CA 1
ATOM 503 C C . ILE A 1 64 ? -9.30574 -4.62443 8.71544 1.000 41.77894 171 ILE A C 1
ATOM 504 O O . ILE A 1 64 ? -9.87902 -3.84123 9.48087 1.000 42.69260 171 ILE A O 1
ATOM 509 N N . ALA A 1 65 ? -9.20750 -5.92714 8.98673 1.000 45.11429 172 ALA A N 1
ATOM 510 C CA . ALA A 1 65 ? -9.89523 -6.49734 10.14278 1.000 38.69114 172 ALA A CA 1
ATOM 511 C C . ALA A 1 65 ? -9.41501 -5.89170 11.45815 1.000 42.62680 172 ALA A C 1
ATOM 512 O O . ALA A 1 65 ? -10.22008 -5.64996 12.36337 1.000 46.83394 172 ALA A O 1
ATOM 514 N N . ASP A 1 66 ? -8.10723 -5.67776 11.60745 1.000 43.79891 173 ASP A N 1
ATOM 515 C CA . ASP A 1 66 ? -7.58012 -5.20109 12.88536 1.000 38.78808 173 ASP A CA 1
ATOM 516 C C . ASP A 1 66 ? -7.68479 -3.69178 13.04406 1.000 38.05516 173 ASP A C 1
ATOM 517 O O . ASP A 1 66 ? -7.37791 -3.17999 14.12890 1.000 41.84361 173 ASP A O 1
ATOM 522 N N . GLN A 1 67 ? -8.09736 -2.98338 11.99133 1.000 37.79601 174 GLN A N 1
ATOM 523 C CA . GLN A 1 67 ? -8.19791 -1.52552 11.99028 1.000 42.41638 174 GLN A CA 1
ATOM 524 C C . GLN A 1 67 ? -6.82479 -0.89830 12.22907 1.000 34.46430 174 GLN A C 1
ATOM 525 O O . GLN A 1 67 ? -6.65392 0.00212 13.05667 1.000 29.51074 174 GLN A O 1
ATOM 531 N N . TYR A 1 68 ? -5.84610 -1.39059 11.46599 1.000 35.43707 175 TYR A N 1
ATOM 532 C CA . TYR A 1 68 ? -4.45734 -0.94851 11.48034 1.000 29.19359 175 TYR A CA 1
ATOM 533 C C . TYR A 1 68 ? -4.05295 -0.57975 10.05821 1.000 25.85501 175 TYR A C 1
ATOM 534 O O . TYR A 1 68 ? -4.56162 -1.14529 9.08715 1.000 29.11458 175 TYR A O 1
ATOM 543 N N . LEU A 1 69 ? -3.13668 0.37508 9.92913 1.000 19.98879 176 LEU A N 1
ATOM 544 C CA . LEU A 1 69 ? -2.40964 0.58813 8.68506 1.000 16.14921 176 LEU A CA 1
ATOM 545 C C . LEU A 1 69 ? -0.93276 0.28071 8.93703 1.000 26.84432 176 LEU A C 1
ATOM 546 O O . LEU A 1 69 ? -0.33387 0.82516 9.86894 1.000 18.82855 176 LEU A O 1
ATOM 551 N N . GLY A 1 70 ? -0.33381 -0.58007 8.11856 1.000 17.59536 177 GLY A N 1
ATOM 552 C CA . GLY A 1 70 ? 1.04960 -0.95818 8.29986 1.000 15.66753 177 GLY A CA 1
ATOM 553 C C . GLY A 1 70 ? 1.94131 -0.16110 7.37325 1.000 14.33331 177 GLY A C 1
ATOM 554 O O . GLY A 1 70 ? 1.73559 -0.15162 6.16395 1.000 18.49325 177 GLY A O 1
ATOM 555 N N . ILE A 1 71 ? 2.92703 0.52481 7.95030 1.000 12.40505 178 ILE A N 1
ATOM 556 C CA . ILE A 1 71 ? 3.92335 1.25708 7.17954 1.000 11.32497 178 ILE A CA 1
ATOM 557 C C . ILE A 1 71 ? 5.13588 0.35073 7.09174 1.000 17.22586 178 ILE A C 1
ATOM 558 O O . ILE A 1 71 ? 5.83305 0.15197 8.09199 1.000 13.61219 178 ILE A O 1
ATOM 563 N N . ILE A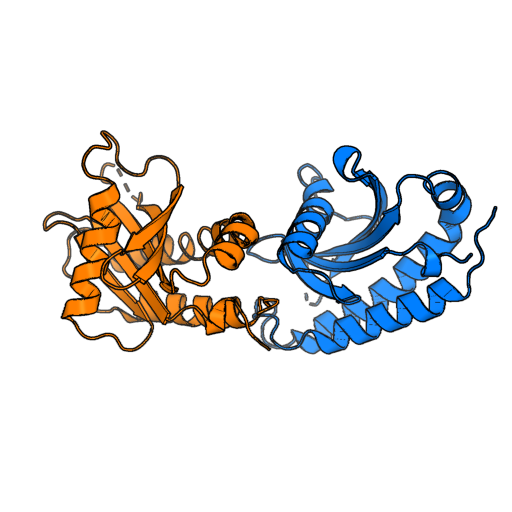 1 72 ? 5.40809 -0.21323 5.91663 1.000 16.46444 179 ILE A N 1
ATOM 564 C CA . ILE A 1 72 ? 6.35218 -1.31734 5.81015 1.000 15.35257 179 ILE A CA 1
ATOM 565 C C . ILE A 1 72 ? 7.46310 -0.90693 4.86987 1.000 19.36673 179 ILE A C 1
ATOM 566 O O . ILE A 1 72 ? 7.20969 -0.55444 3.71390 1.000 20.62896 179 ILE A O 1
ATOM 571 N N . PHE A 1 73 ? 8.69243 -0.93741 5.36508 1.000 13.50220 180 PHE A N 1
ATOM 572 C CA . PHE A 1 73 ? 9.86535 -0.61294 4.57450 1.000 14.78483 180 PHE A CA 1
ATOM 573 C C . PHE A 1 73 ? 10.62817 -1.90749 4.35379 1.000 20.12600 180 PHE A C 1
ATOM 574 O O . PHE A 1 73 ? 10.98750 -2.59321 5.32312 1.000 14.67263 180 PHE A O 1
ATOM 582 N N . LEU A 1 74 ? 10.82545 -2.26759 3.08728 1.000 23.51867 181 LEU A N 1
ATOM 583 C CA . LEU A 1 74 ? 11.42986 -3.54078 2.70522 1.000 26.77061 181 LEU A CA 1
ATOM 584 C C . LEU A 1 74 ? 12.83365 -3.27746 2.19286 1.000 28.25528 181 LEU A C 1
ATOM 585 O O . LEU A 1 74 ? 13.03985 -2.36477 1.38930 1.000 32.68597 181 LEU A O 1
ATOM 590 N N . PHE A 1 75 ? 13.79835 -4.04122 2.68821 1.000 23.69481 182 PHE A N 1
ATOM 591 C CA . PHE A 1 75 ? 15.20377 -3.80133 2.39007 1.000 21.94667 182 PHE A CA 1
ATOM 592 C C . PHE A 1 75 ? 15.97545 -5.10501 2.59028 1.000 28.19589 182 PHE A C 1
ATOM 593 O O . PHE A 1 75 ? 15.40908 -6.13022 2.98781 1.000 30.03174 182 PHE A O 1
ATOM 601 N N . GLN A 1 76 ? 17.28374 -5.06095 2.30668 1.000 25.64595 183 GLN A N 1
ATOM 602 C CA . GLN A 1 76 ? 18.11482 -6.25961 2.27465 1.000 29.20698 183 GLN A CA 1
ATOM 603 C C . GLN A 1 76 ? 19.35715 -6.05831 3.13022 1.000 25.01455 183 GLN A C 1
ATOM 604 O O . GLN A 1 76 ? 19.80745 -4.93196 3.35502 1.000 29.37176 183 GLN A O 1
ATOM 610 N N . ILE A 1 77 ? 19.87631 -7.15840 3.66090 1.000 25.83983 184 ILE A N 1
ATOM 611 C CA . ILE A 1 77 ? 21.10471 -7.15879 4.44649 1.000 31.76976 184 ILE A CA 1
ATOM 612 C C . ILE A 1 77 ? 22.10389 -8.09058 3.76591 1.000 44.08854 184 ILE A C 1
ATOM 613 O O . ILE A 1 77 ? 21.76064 -9.23282 3.42975 1.000 42.25383 184 ILE A O 1
ATOM 618 N N . GLU A 1 78 ? 23.33456 -7.60019 3.56129 1.000 49.81258 185 GLU A N 1
ATOM 619 C CA . GLU A 1 78 ? 24.43694 -8.38262 3.00612 1.000 50.87692 185 GLU A CA 1
ATOM 620 C C . GLU A 1 78 ? 25.67712 -8.21591 3.87798 1.000 53.96792 185 GLU A C 1
ATOM 621 O O . GLU A 1 78 ? 25.82812 -7.22413 4.59673 1.000 58.73076 185 GLU A O 1
ATOM 627 N N . ASN A 1 79 ? 26.57452 -9.19776 3.78634 1.000 62.09326 186 ASN A N 1
ATOM 628 C CA . ASN A 1 79 ? 27.80615 -9.24998 4.58462 1.000 64.38894 186 ASN A CA 1
ATOM 629 C C . ASN A 1 79 ? 27.50603 -9.10094 6.07022 1.000 58.41053 186 ASN A C 1
ATOM 630 O O . ASN A 1 79 ? 28.14046 -9.74690 6.90345 1.000 66.61050 186 ASN A O 1
ATOM 635 N N . THR A 1 86 ? 22.48309 -12.75365 1.37119 1.000 41.61201 193 THR A N 1
ATOM 636 C CA . THR A 1 86 ? 21.49179 -11.68090 1.29678 1.000 47.81278 193 THR A CA 1
ATOM 637 C C . THR A 1 86 ? 20.13729 -12.04337 1.90848 1.000 45.61001 193 THR A C 1
ATOM 638 O O . THR A 1 86 ? 19.41886 -12.90976 1.40150 1.000 38.37816 193 THR A O 1
ATOM 642 N N . PHE A 1 87 ? 19.78416 -11.34369 2.98567 1.000 38.88116 194 PHE A N 1
ATOM 643 C CA . PHE A 1 87 ? 18.51920 -11.54482 3.68000 1.000 30.52277 194 PHE A CA 1
ATOM 644 C C . PHE A 1 87 ? 17.53420 -10.45961 3.24679 1.000 28.20479 194 PHE A C 1
ATOM 645 O O . PHE A 1 87 ? 17.89981 -9.27954 3.18832 1.000 29.80023 194 PHE A O 1
ATOM 653 N N . ASP A 1 88 ? 16.29929 -10.84756 2.93232 1.000 27.76712 195 ASP A N 1
ATOM 654 C CA . ASP A 1 88 ? 15.22108 -9.86900 2.91048 1.000 26.99924 195 ASP A CA 1
ATOM 655 C C . ASP A 1 88 ? 14.92315 -9.43760 4.34481 1.000 24.31577 195 ASP A C 1
ATOM 656 O O . ASP A 1 88 ? 14.97774 -10.24947 5.27376 1.000 18.72478 195 ASP A O 1
ATOM 661 N N . ALA A 1 89 ? 14.61407 -8.15790 4.53150 1.000 19.33323 196 ALA A N 1
ATOM 662 C CA . ALA A 1 89 ? 14.30403 -7.64450 5.86256 1.000 16.01260 196 ALA A CA 1
ATOM 663 C C . ALA A 1 89 ? 13.20683 -6.59231 5.75291 1.000 19.43732 196 ALA A C 1
ATOM 664 O O . ALA A 1 89 ? 12.94457 -6.04231 4.67655 1.000 15.89396 196 ALA A O 1
ATOM 666 N N . SER A 1 90 ? 12.52894 -6.34331 6.87548 1.000 14.67361 197 SER A N 1
ATOM 667 C CA . SER A 1 90 ? 11.51439 -5.30626 6.92993 1.000 13.89245 197 SER A CA 1
ATOM 668 C C . SER A 1 90 ? 11.63285 -4.49508 8.21641 1.000 12.12202 197 SER A C 1
ATOM 669 O O . SER A 1 90 ? 12.05366 -4.98841 9.27840 1.000 11.81321 197 SER A O 1
ATOM 672 N N . LEU A 1 91 ? 11.24279 -3.23539 8.09416 1.000 10.52826 198 LEU A N 1
ATOM 673 C CA . LEU A 1 91 ? 10.97393 -2.35566 9.22475 1.000 9.79111 198 LEU A CA 1
ATOM 674 C C . LEU A 1 91 ? 9.51658 -1.92470 9.10145 1.000 14.40410 198 LEU A C 1
ATOM 675 O O . LEU A 1 91 ? 9.12689 -1.33187 8.08838 1.000 15.75533 198 LEU A O 1
ATOM 680 N N . LEU A 1 92 ? 8.70909 -2.23376 10.11315 1.000 9.28988 199 LEU A N 1
ATOM 681 C CA . LEU A 1 92 ? 7.28226 -1.95183 10.09033 1.000 9.69368 199 LEU A CA 1
ATOM 682 C C . LEU A 1 92 ? 6.93950 -0.98075 11.21920 1.000 13.96250 199 LEU A C 1
ATOM 683 O O . LEU A 1 92 ? 7.37047 -1.17177 12.36073 1.000 10.44451 199 LEU A O 1
ATOM 688 N N . ILE A 1 93 ? 6.16560 0.05340 10.91539 1.000 8.74209 200 ILE A N 1
ATOM 689 C CA . ILE A 1 93 ? 5.52349 0.88363 11.93486 1.000 10.25757 200 ILE A CA 1
ATOM 690 C C . ILE A 1 93 ? 4.02810 0.69402 11.78885 1.000 14.21585 200 ILE A C 1
ATOM 691 O O . ILE A 1 93 ? 3.49111 0.85566 10.68889 1.000 12.90466 200 ILE A O 1
ATOM 696 N N . MET A 1 94 ? 3.33221 0.40798 12.87535 1.000 10.35763 201 MET A N 1
ATOM 697 C CA . MET A 1 94 ? 1.90933 0.21782 12.69858 1.000 17.68730 201 MET A CA 1
ATOM 698 C C . MET A 1 94 ? 1.12444 1.35982 13.33549 1.000 15.81334 201 MET A C 1
ATOM 699 O O . MET A 1 94 ? 1.47345 1.84171 14.40773 1.000 13.91820 201 MET A O 1
ATOM 704 N N . THR A 1 95 ? 0.09997 1.81966 12.62861 1.000 17.06992 202 THR A N 1
ATOM 705 C CA . THR A 1 95 ? -0.72577 2.93792 13.06251 1.000 18.49100 202 THR A CA 1
ATOM 706 C C . THR A 1 95 ? -2.18864 2.53175 12.95907 1.000 31.89605 202 THR A C 1
ATOM 707 O O . THR A 1 95 ? -2.52774 1.53345 12.31074 1.000 23.49331 202 THR A O 1
ATOM 711 N N . ASP A 1 96 ? -3.05925 3.31317 13.60485 1.000 28.34998 203 ASP A N 1
ATOM 712 C CA . ASP A 1 96 ? -4.48016 3.01371 13.53358 1.000 29.55542 203 ASP A CA 1
ATOM 713 C C . ASP A 1 96 ? -4.96893 3.38780 12.13892 1.000 20.80558 203 ASP A C 1
ATOM 714 O O . ASP A 1 96 ? -4.51144 4.36856 11.54206 1.000 26.57425 203 ASP A O 1
ATOM 719 N N . TYR A 1 97 ? -5.90555 2.59108 11.61875 1.000 33.21500 204 TYR A N 1
ATOM 720 C CA . TYR A 1 97 ? -6.36274 2.73142 10.23546 1.000 26.45515 204 TYR A CA 1
ATOM 721 C C . TYR A 1 97 ? -6.94614 4.12202 9.95280 1.000 28.41638 204 TYR A C 1
ATOM 722 O O . TYR A 1 97 ? -6.85249 4.61219 8.82754 1.000 23.84683 204 TYR A O 1
ATOM 731 N N . GLN A 1 98 ? -7.55672 4.76332 10.94944 1.000 25.92535 205 GLN A N 1
ATOM 732 C CA . GLN A 1 98 ? -8.18207 6.07162 10.73935 1.000 29.36141 205 GLN A CA 1
ATOM 733 C C . GLN A 1 98 ? -7.20517 7.14279 10.28056 1.000 33.53544 205 GLN A C 1
ATOM 734 O O . GLN A 1 98 ? -7.63782 8.14577 9.70280 1.000 31.31735 205 GLN A O 1
ATOM 740 N N . PHE A 1 99 ? -5.90445 6.96275 10.50260 1.000 28.96913 206 PHE A N 1
ATOM 741 C CA . PHE A 1 99 ? -4.92925 7.98802 10.15525 1.000 22.92222 206 PHE A CA 1
ATOM 742 C C . PHE A 1 99 ? -4.36893 7.82490 8.75447 1.000 22.34489 206 PHE A C 1
ATOM 743 O O . PHE A 1 99 ? -3.51999 8.62776 8.33801 1.000 17.79935 206 PHE A O 1
ATOM 751 N N . ARG A 1 100 ? -4.86099 6.82655 8.01566 1.000 24.94816 207 ARG A N 1
ATOM 752 C CA A ARG A 1 100 ? -4.26544 6.47108 6.73181 0.574 24.69041 207 ARG A CA 1
ATOM 753 C CA B ARG A 1 100 ? -4.27808 6.46877 6.72550 0.426 24.70228 207 ARG A CA 1
ATOM 754 C C . ARG A 1 100 ? -4.08639 7.68682 5.83341 1.000 20.21252 207 ARG A C 1
ATOM 755 O O . ARG A 1 100 ? -3.05525 7.82247 5.15854 1.000 18.89829 207 ARG A O 1
ATOM 770 N N . ASN A 1 101 ? -5.06945 8.60027 5.81652 1.000 25.79859 208 ASN A N 1
ATOM 771 C CA . ASN A 1 101 ? -4.99131 9.71088 4.87049 1.000 31.18125 208 ASN A CA 1
ATOM 772 C C . ASN A 1 101 ? -3.84563 10.65590 5.21349 1.000 25.38826 208 ASN A C 1
ATOM 773 O O . ASN A 1 101 ? -3.16999 11.18366 4.31819 1.000 24.97152 208 ASN A O 1
ATOM 778 N N . THR A 1 102 ? -3.61036 10.88441 6.49873 1.000 20.37542 209 THR A N 1
ATOM 779 C CA . THR A 1 102 ? -2.47274 11.71320 6.88205 1.000 23.49055 209 THR A CA 1
ATOM 780 C C . THR A 1 102 ? -1.15779 11.01705 6.55601 1.000 20.77214 209 THR A C 1
ATOM 781 O O . THR A 1 102 ? -0.18605 11.66508 6.13788 1.000 20.04291 209 THR A O 1
ATOM 785 N N . ILE A 1 103 ? -1.09751 9.69497 6.76618 1.000 18.13476 210 ILE A N 1
ATOM 786 C CA . ILE A 1 103 ? 0.13330 8.95333 6.47775 1.000 15.36189 210 ILE A CA 1
ATOM 787 C C . ILE A 1 103 ? 0.50407 9.08898 5.01161 1.000 18.76717 210 ILE A C 1
ATOM 788 O O . ILE A 1 103 ? 1.67346 9.29346 4.67362 1.000 13.79462 210 ILE A O 1
ATOM 793 N N . TYR A 1 104 ? -0.48568 8.98471 4.11709 1.000 20.35926 211 TYR A N 1
ATOM 794 C CA . TYR A 1 104 ? -0.21170 9.12368 2.69001 1.000 23.16774 211 TYR A CA 1
ATOM 795 C C . TYR A 1 104 ? 0.39183 10.49444 2.37416 1.000 18.06623 211 TYR A C 1
ATOM 796 O O . TYR A 1 104 ? 1.36416 10.59844 1.61873 1.000 20.05580 211 TYR A O 1
ATOM 805 N N . LYS A 1 105 ? -0.14485 11.55817 2.97337 1.000 20.05359 212 LYS A N 1
ATOM 806 C CA . LYS A 1 105 ? 0.40583 12.89147 2.71421 1.000 17.81377 212 LYS A CA 1
ATOM 807 C C . LYS A 1 105 ? 1.84653 12.99662 3.17278 1.000 24.74331 212 LYS A C 1
ATOM 808 O O . LYS A 1 105 ? 2.61809 13.78012 2.62030 1.000 24.89497 212 LYS A O 1
ATOM 814 N N . MET A 1 106 ? 2.22950 12.18587 4.15839 1.000 18.25283 213 MET A N 1
ATOM 815 C CA . MET A 1 106 ? 3.48935 12.32011 4.86390 1.000 18.36614 213 MET A CA 1
ATOM 816 C C . MET A 1 106 ? 4.52592 11.33288 4.33769 1.000 20.95489 213 MET A C 1
ATOM 817 O O . MET A 1 106 ? 5.48532 10.99957 5.04640 1.000 20.46915 213 MET A O 1
ATOM 822 N N . HIS A 1 107 ? 4.35043 10.85054 3.10167 1.000 18.32640 214 HIS A N 1
ATOM 823 C CA . HIS A 1 107 ? 5.17136 9.73444 2.63408 1.000 20.23443 214 HIS A CA 1
ATOM 824 C C . HIS A 1 107 ? 6.63289 10.11641 2.54992 1.000 19.60396 214 HIS A C 1
ATOM 825 O O . HIS A 1 107 ? 7.49973 9.27565 2.78657 1.000 21.85349 214 HIS A O 1
ATOM 832 N N . THR A 1 108 ? 6.93118 11.37665 2.22367 1.000 21.04360 215 THR A N 1
ATOM 833 C CA . THR A 1 108 ? 8.31858 11.78132 2.02434 1.000 14.83665 215 THR A CA 1
ATOM 834 C C . THR A 1 108 ? 9.10772 11.72084 3.32270 1.000 18.51386 215 THR A C 1
ATOM 835 O O . THR A 1 108 ? 10.24382 11.23211 3.34544 1.000 17.84480 215 THR A O 1
ATOM 839 N N . VAL A 1 109 ? 8.54435 12.23782 4.41616 1.000 15.55171 216 VAL A N 1
ATOM 840 C CA . VAL A 1 109 ? 9.33354 12.21377 5.64114 1.000 17.82351 216 VAL A CA 1
ATOM 841 C C . VAL A 1 109 ? 9.40385 10.79469 6.20293 1.000 15.10864 216 VAL A C 1
ATOM 842 O O . VAL A 1 109 ? 10.43437 10.39654 6.76045 1.000 15.00125 216 VAL A O 1
ATOM 846 N N . LEU A 1 110 ? 8.34738 9.99296 6.02291 1.000 16.33399 217 LEU A N 1
ATOM 847 C CA . LEU A 1 110 ? 8.39713 8.58687 6.43026 1.000 17.00433 217 LEU A CA 1
ATOM 848 C C . LEU A 1 110 ? 9.50479 7.83529 5.70175 1.000 18.48269 217 LEU A C 1
ATOM 849 O O . LEU A 1 110 ? 10.31285 7.14083 6.33282 1.000 16.09612 217 LEU A O 1
ATOM 854 N N . GLU A 1 111 ? 9.58882 7.98693 4.37173 1.000 16.88076 218 GLU A N 1
ATOM 855 C CA . GLU A 1 111 ? 10.67082 7.32938 3.63644 1.000 21.48403 218 GLU A CA 1
ATOM 856 C C . GLU A 1 111 ? 12.04101 7.78996 4.09846 1.000 21.30914 218 GLU A C 1
ATOM 857 O O . GLU A 1 111 ? 12.99176 6.99836 4.11414 1.000 20.02576 218 GLU A O 1
ATOM 863 N N . LYS A 1 112 ? 12.18268 9.07785 4.41032 1.000 18.45122 219 LYS A N 1
ATOM 864 C CA . LYS A 1 112 ? 13.42478 9.58215 4.98694 1.000 18.62458 219 LYS A CA 1
ATOM 865 C C . LYS A 1 112 ? 13.80465 8.84281 6.25936 1.000 17.57606 219 LYS A C 1
ATOM 866 O O . LYS A 1 112 ? 14.92683 8.33425 6.40097 1.000 15.29794 219 LYS A O 1
ATOM 872 N N . ILE A 1 113 ? 12.90258 8.84107 7.23810 1.000 15.63996 220 ILE A N 1
ATOM 873 C CA . ILE A 1 113 ? 13.31336 8.29849 8.52600 1.000 17.64401 220 ILE A CA 1
ATOM 874 C C . ILE A 1 113 ? 13.43814 6.78197 8.44444 1.000 18.32173 220 ILE A C 1
ATOM 875 O O . ILE A 1 113 ? 14.34285 6.19799 9.05019 1.000 16.50858 220 ILE A O 1
ATOM 880 N N . LEU A 1 114 ? 12.58759 6.11986 7.65624 1.000 14.89438 221 LEU A N 1
ATOM 881 C CA . LEU A 1 114 ? 12.71341 4.66670 7.52398 1.000 15.58441 221 LEU A CA 1
ATOM 882 C C . LEU A 1 114 ? 14.07149 4.27453 6.92945 1.000 16.56439 221 LEU A C 1
ATOM 883 O O . LEU A 1 114 ? 14.70097 3.31046 7.38920 1.000 16.00806 221 LEU A O 1
ATOM 888 N N . ASN A 1 115 ? 14.56689 5.03322 5.94426 1.000 15.44677 222 ASN A N 1
ATOM 889 C CA . ASN A 1 115 ? 15.90550 4.77253 5.40327 1.000 19.92270 222 ASN A CA 1
ATOM 890 C C . ASN A 1 115 ? 16.97249 4.93791 6.47111 1.000 19.98534 222 ASN A C 1
ATOM 891 O O . ASN A 1 115 ? 17.88553 4.10926 6.59204 1.000 22.36812 222 ASN A O 1
ATOM 896 N N . GLU A 1 116 ? 16.88828 6.02746 7.23820 1.000 18.06587 223 GLU A N 1
ATOM 897 C CA . GLU A 1 116 ? 17.88712 6.30807 8.26655 1.000 20.22044 223 GLU A CA 1
ATOM 898 C C . GLU A 1 116 ? 17.90718 5.20987 9.33069 1.000 19.38979 223 GLU A C 1
ATOM 899 O O . GLU A 1 116 ? 18.97862 4.73540 9.73539 1.000 18.35065 223 GLU A O 1
ATOM 905 N N . ILE A 1 117 ? 16.72534 4.79718 9.79704 1.000 14.82745 224 ILE A N 1
ATOM 906 C CA . ILE A 1 117 ? 16.65601 3.77447 10.84177 1.000 13.02983 224 ILE A CA 1
ATOM 907 C C . ILE A 1 117 ? 17.04483 2.41315 10.27967 1.000 16.04296 224 ILE A C 1
ATOM 908 O O . ILE A 1 117 ? 17.69107 1.60372 10.96250 1.000 17.85927 224 ILE A O 1
ATOM 913 N N . SER A 1 118 ? 16.67297 2.13662 9.02772 1.000 16.86638 225 SER A N 1
ATOM 914 C CA . SER A 1 118 ? 17.04740 0.85763 8.42650 1.000 17.45260 225 SER A CA 1
ATOM 915 C C . SER A 1 118 ? 18.55663 0.71760 8.33846 1.000 17.99527 225 SER A C 1
ATOM 916 O O . SER A 1 118 ? 19.09866 -0.36439 8.57002 1.000 17.99511 225 SER A O 1
ATOM 919 N N . ASP A 1 119 ? 19.25679 1.80956 8.03138 1.000 22.33299 226 ASP A N 1
ATOM 920 C CA . ASP A 1 119 ? 20.71548 1.76380 8.02832 1.000 20.25865 226 ASP A CA 1
ATOM 921 C C . ASP A 1 119 ? 21.26869 1.39304 9.40392 1.000 21.24207 226 ASP A C 1
ATOM 922 O O . ASP A 1 119 ? 22.20358 0.59086 9.50852 1.000 23.33252 226 ASP A O 1
ATOM 927 N N . GLU A 1 120 ? 20.72765 1.97486 10.47658 1.000 17.16832 227 GLU A N 1
ATOM 928 C CA . GLU A 1 120 ? 21.21970 1.61577 11.79778 1.000 18.70488 227 GLU A CA 1
ATOM 929 C C . GLU A 1 120 ? 20.94863 0.14604 12.10872 1.000 19.04553 227 GLU A C 1
ATOM 930 O O . GLU A 1 120 ? 21.81274 -0.54410 12.66302 1.000 18.36635 227 GLU A O 1
ATOM 936 N N . LEU A 1 121 ? 19.75838 -0.35496 11.75070 1.000 16.59430 228 LEU A N 1
ATOM 937 C CA . LEU A 1 121 ? 19.41778 -1.75292 12.02220 1.000 14.09442 228 LEU A CA 1
ATOM 938 C C . LEU A 1 121 ? 20.28409 -2.70627 11.20954 1.000 21.29029 228 LEU A C 1
ATOM 939 O O . LEU A 1 121 ? 20.66986 -3.77475 11.70031 1.000 20.01581 228 LEU A O 1
ATOM 944 N N . ILE A 1 122 ? 20.56684 -2.36242 9.95188 1.000 17.71664 229 ILE A N 1
ATOM 945 C CA . ILE A 1 122 ? 21.46855 -3.18229 9.14313 1.000 22.30108 229 ILE A CA 1
ATOM 946 C C . ILE A 1 122 ? 22.83018 -3.28934 9.81399 1.000 21.59867 229 ILE A C 1
ATOM 947 O O . ILE A 1 122 ? 23.37280 -4.38640 9.98532 1.000 25.79025 229 ILE A O 1
ATOM 952 N N . ASN A 1 123 ? 23.39822 -2.15506 10.21189 1.000 21.85066 230 ASN A N 1
ATOM 953 C CA . ASN A 1 123 ? 24.71046 -2.19563 10.84462 1.000 24.69318 230 ASN A CA 1
ATOM 954 C C . ASN A 1 123 ? 24.67555 -2.98563 12.14399 1.000 31.36996 230 ASN A C 1
ATOM 955 O O . ASN A 1 123 ? 25.60963 -3.74550 12.43666 1.000 29.14341 230 ASN A O 1
ATOM 960 N N . ALA A 1 124 ? 23.61166 -2.82249 12.94358 1.000 22.74624 231 ALA A N 1
ATOM 961 C CA . ALA A 1 124 ? 23.52355 -3.59368 14.17725 1.000 22.50031 231 ALA A CA 1
ATOM 962 C C . ALA A 1 124 ? 23.35195 -5.07533 13.89211 1.000 22.11022 231 ALA A C 1
ATOM 963 O O . ALA A 1 124 ? 23.86594 -5.90469 14.64390 1.000 26.32512 231 ALA A O 1
ATOM 965 N N . PHE A 1 125 ? 22.66256 -5.43401 12.80904 1.000 23.23026 232 PHE A N 1
ATOM 966 C CA . PHE A 1 125 ? 22.51743 -6.84970 12.49294 1.000 26.25034 232 PHE A CA 1
ATOM 967 C C . PHE A 1 125 ? 23.85023 -7.46735 12.06700 1.000 29.04319 232 PHE A C 1
ATOM 968 O O . PHE A 1 125 ? 24.22592 -8.53855 12.55838 1.000 24.80057 232 PHE A O 1
ATOM 976 N N . ILE A 1 126 ? 24.56523 -6.82100 11.13421 1.000 27.40382 233 ILE A N 1
ATOM 977 C CA . ILE A 1 126 ? 25.86265 -7.34533 10.69523 1.000 29.18399 233 ILE A CA 1
ATOM 978 C C . ILE A 1 126 ? 26.84352 -7.42670 11.85571 1.000 31.13836 233 ILE A C 1
ATOM 979 O O . ILE A 1 126 ? 27.60769 -8.38929 11.97053 1.000 38.98783 233 ILE A O 1
ATOM 984 N N . SER A 1 127 ? 26.84099 -6.42600 12.73123 1.000 33.06470 234 SER A N 1
ATOM 985 C CA . SER A 1 127 ? 27.70927 -6.46989 13.89631 1.000 30.06724 234 SER A CA 1
ATOM 986 C C . SER A 1 127 ? 27.34676 -7.63137 14.81989 1.000 41.83495 234 SER A C 1
ATOM 987 O O . SER A 1 127 ? 28.22306 -8.38080 15.26849 1.000 36.37898 234 SER A O 1
ATOM 990 N N . GLU A 1 128 ? 26.05486 -7.81609 15.10129 1.000 33.40028 235 GLU A N 1
ATOM 991 C CA . GLU A 1 128 ? 25.68132 -8.79864 16.11336 1.000 30.68908 235 GLU A CA 1
ATOM 992 C C . GLU A 1 128 ? 25.76358 -10.23329 15.61179 1.000 28.28269 235 GLU A C 1
ATOM 993 O O . GLU A 1 128 ? 26.00347 -11.14143 16.41333 1.000 29.09453 235 GLU A O 1
ATOM 999 N N . PHE A 1 129 ? 25.55103 -10.47445 14.32159 1.000 26.68904 236 PHE A N 1
ATOM 1000 C CA . PHE A 1 129 ? 25.53878 -11.83184 13.78309 1.000 30.68814 236 PHE A CA 1
ATOM 1001 C C . PHE A 1 129 ? 26.77327 -12.12164 12.94165 1.000 35.38776 236 PHE A C 1
ATOM 1002 O O . PHE A 1 129 ? 26.70387 -12.88155 11.96867 1.000 33.30776 236 PHE A O 1
ATOM 1010 N N . LYS A 1 130 ? 27.90173 -11.51036 13.32420 1.000 44.26466 237 LYS A N 1
ATOM 1011 C CA . LYS A 1 130 ? 29.19366 -11.74455 12.67874 1.000 49.40580 237 LYS A CA 1
ATOM 1012 C C . LYS A 1 130 ? 29.46033 -13.23216 12.49587 1.000 44.63151 237 LYS A C 1
ATOM 1013 O O . LYS A 1 130 ? 29.60218 -13.72706 11.37108 1.000 42.04766 237 LYS A O 1
ATOM 1019 N N . ASP A 1 131 ? 29.52629 -13.95881 13.61281 1.000 44.73919 238 ASP A N 1
ATOM 1020 C CA . ASP A 1 131 ? 30.00445 -15.33581 13.58364 1.000 45.06161 238 ASP A CA 1
ATOM 1021 C C . ASP A 1 131 ? 29.00658 -16.25423 12.88774 1.000 53.82652 238 ASP A C 1
ATOM 1022 O O . ASP A 1 131 ? 29.37202 -17.00605 11.97420 1.000 53.31329 238 ASP A O 1
ATOM 1027 N N . ASP A 1 132 ? 27.74104 -16.21051 13.30785 1.000 43.77799 239 ASP A N 1
ATOM 1028 C CA . ASP A 1 132 ? 26.69164 -17.05186 12.74144 1.000 40.09328 239 ASP A CA 1
ATOM 1029 C C . ASP A 1 132 ? 25.51355 -16.15766 12.38127 1.000 41.54666 239 ASP A C 1
ATOM 1030 O O . ASP A 1 132 ? 24.86010 -15.60272 13.27205 1.000 34.42391 239 ASP A O 1
ATOM 1035 N N . SER A 1 133 ? 25.24319 -16.02296 11.08097 1.000 29.80009 240 SER A N 1
ATOM 1036 C CA . SER A 1 133 ? 24.08997 -15.26302 10.62837 1.000 35.46589 240 SER A CA 1
ATOM 1037 C C . SER A 1 133 ? 22.76768 -15.96679 10.91649 1.000 38.51268 240 SER A C 1
ATOM 1038 O O . SER A 1 133 ? 21.70851 -15.34259 10.77870 1.000 32.86205 240 SER A O 1
ATOM 1041 N N . GLU A 1 134 ? 22.79037 -17.23969 11.30260 1.000 33.64903 241 GLU A N 1
ATOM 1042 C CA . GLU A 1 134 ? 21.56023 -17.96282 11.58120 1.000 28.41608 241 GLU A CA 1
ATOM 1043 C C . GLU A 1 134 ? 21.36217 -18.22747 13.06718 1.000 27.52982 241 GLU A C 1
ATOM 1044 O O . GLU A 1 134 ? 20.46145 -18.98949 13.43799 1.000 29.90559 241 GLU A O 1
ATOM 1050 N N . ALA A 1 135 ? 22.14733 -17.57806 13.92165 1.000 30.12289 242 ALA A N 1
ATOM 1051 C CA . ALA A 1 135 ? 22.08414 -17.80562 15.35489 1.000 25.98796 242 ALA A CA 1
ATOM 1052 C C . ALA A 1 135 ? 20.74677 -17.34347 15.93439 1.000 31.79613 242 ALA A C 1
ATOM 1053 O O . ALA A 1 135 ? 20.09627 -16.44873 15.38409 1.000 27.93175 242 ALA A O 1
ATOM 1055 N N . PRO A 1 136 ? 20.31216 -17.93931 17.04581 1.000 24.98026 243 PRO A N 1
ATOM 1056 C CA . PRO A 1 136 ? 19.09888 -17.44969 17.71571 1.000 26.72242 243 PRO A CA 1
ATOM 1057 C C . PRO A 1 136 ? 19.32721 -16.06587 18.30511 1.000 24.31573 243 PRO A C 1
ATOM 1058 O O . PRO A 1 136 ? 20.42750 -15.72279 18.73916 1.000 21.11726 243 PRO A O 1
ATOM 1062 N N . ILE A 1 137 ? 18.26474 -15.26357 18.32186 1.000 22.18024 244 ILE A N 1
ATOM 1063 C CA . ILE A 1 137 ? 18.37140 -13.86617 18.74223 1.000 21.76204 244 ILE A CA 1
ATOM 1064 C C . ILE A 1 137 ? 18.33560 -13.78609 20.26606 1.000 23.03249 244 ILE A C 1
ATOM 1065 O O . ILE A 1 137 ? 17.27955 -13.55846 20.86796 1.000 15.66125 244 ILE A O 1
ATOM 1070 N N . THR A 1 138 ? 19.49993 -13.96883 20.90214 1.000 19.18091 245 THR A N 1
ATOM 1071 C CA . THR A 1 138 ? 19.60757 -13.99008 22.35449 1.000 19.12924 245 THR A CA 1
ATOM 1072 C C . THR A 1 138 ? 19.78316 -12.61013 22.96372 1.000 22.09738 245 THR A C 1
ATOM 1073 O O . THR A 1 138 ? 19.63134 -12.46352 24.18474 1.000 22.97382 245 THR A O 1
ATOM 1077 N N . ASN A 1 139 ? 20.11270 -11.60137 22.15844 1.000 24.80147 246 ASN A N 1
ATOM 1078 C CA . ASN A 1 139 ? 20.19917 -10.22038 22.61968 1.000 20.42460 246 ASN A CA 1
ATOM 1079 C C . ASN A 1 139 ? 19.41072 -9.34891 21.64840 1.000 18.11855 246 ASN A C 1
ATOM 1080 O O . ASN A 1 139 ? 19.90601 -9.01649 20.56712 1.000 18.12137 246 ASN A O 1
ATOM 1085 N N . ARG A 1 140 ? 18.19191 -8.98755 22.03503 1.000 15.01015 247 ARG A N 1
ATOM 1086 C CA . ARG A 1 140 ? 17.36533 -8.10398 21.21315 1.000 14.75894 247 ARG A CA 1
ATOM 1087 C C . ARG A 1 140 ? 17.59760 -6.63276 21.52160 1.000 18.13076 247 ARG A C 1
ATOM 1088 O O . ARG A 1 140 ? 17.10935 -5.77126 20.77554 1.000 16.48207 247 ARG A O 1
ATOM 1096 N N . GLU A 1 141 ? 18.34213 -6.31853 22.58163 1.000 16.69942 248 GLU A N 1
ATOM 1097 C CA . GLU A 1 141 ? 18.36759 -4.92517 23.00392 1.000 15.58816 248 GLU A CA 1
ATOM 1098 C C . GLU A 1 141 ? 19.05753 -3.95278 22.05472 1.000 16.03917 248 GLU A C 1
ATOM 1099 O O . GLU A 1 141 ? 18.64416 -2.79111 22.01665 1.000 17.12881 248 GLU A O 1
ATOM 1105 N N . PRO A 1 142 ? 20.10237 -4.31892 21.29909 1.000 15.94201 249 PRO A N 1
ATOM 1106 C CA . PRO A 1 142 ? 20.61905 -3.32122 20.33624 1.000 17.14339 249 PRO A CA 1
ATOM 1107 C C . PRO A 1 142 ? 19.53342 -2.86361 19.36952 1.000 19.49936 249 PRO A C 1
ATOM 1108 O O . PRO A 1 142 ? 19.45650 -1.67959 19.00500 1.000 17.57972 249 PRO A O 1
ATOM 1112 N N . PHE A 1 143 ? 18.64146 -3.78346 18.99150 1.000 16.89243 250 PHE A N 1
ATOM 1113 C CA . PHE A 1 143 ? 17.56141 -3.44591 18.07146 1.000 13.29035 250 PHE A CA 1
ATOM 1114 C C . PHE A 1 143 ? 16.45078 -2.66323 18.76043 1.000 14.17245 250 PHE A C 1
ATOM 1115 O O . PHE A 1 143 ? 15.93137 -1.71080 18.17345 1.000 14.14025 250 PHE A O 1
ATOM 1123 N N . ARG A 1 144 ? 16.09184 -3.00815 20.01231 1.000 12.14453 251 ARG A N 1
ATOM 1124 C CA . ARG A 1 144 ? 15.10461 -2.20234 20.72901 1.000 12.93171 251 ARG A CA 1
ATOM 1125 C C . ARG A 1 144 ? 15.58516 -0.76651 20.90193 1.000 15.60463 251 ARG A C 1
ATOM 1126 O O . ARG A 1 144 ? 14.80030 0.18032 20.77623 1.000 13.22893 251 ARG A O 1
ATOM 1134 N N . ILE A 1 145 ? 16.87477 -0.59084 21.20592 1.000 17.08356 252 ILE A N 1
ATOM 1135 C CA . ILE A 1 145 ? 17.43872 0.74675 21.38439 1.000 18.63106 252 ILE A CA 1
ATOM 1136 C C . ILE A 1 145 ? 17.27393 1.56474 20.11147 1.000 14.39108 252 ILE A C 1
ATOM 1137 O O . ILE A 1 145 ? 16.86886 2.73552 20.14885 1.000 14.32331 252 ILE A O 1
ATOM 1142 N N . ILE A 1 146 ? 17.60524 0.96460 18.96765 1.000 13.07949 253 ILE A N 1
ATOM 1143 C CA . ILE A 1 146 ? 17.45045 1.66508 17.69600 1.000 11.69482 253 ILE A CA 1
ATOM 1144 C C . ILE A 1 146 ? 15.98598 2.00917 17.44532 1.000 11.87461 253 ILE A C 1
ATOM 1145 O O . ILE A 1 146 ? 15.66274 3.13106 17.02987 1.000 13.80973 253 ILE A O 1
ATOM 1150 N N . LEU A 1 147 ? 15.07423 1.06042 17.70907 1.000 10.82481 254 LEU A N 1
ATOM 1151 C CA . LEU A 1 147 ? 13.65685 1.33028 17.47471 1.000 7.76586 254 LEU A CA 1
ATOM 1152 C C . LEU A 1 147 ? 13.11591 2.34012 18.48030 1.000 12.26029 254 LEU A C 1
ATOM 1153 O O . LEU A 1 147 ? 12.28600 3.18807 18.13872 1.000 10.57438 254 LEU A O 1
ATOM 1158 N N . GLN A 1 148 ? 13.58389 2.28865 19.72420 1.000 12.18545 255 GLN A N 1
ATOM 1159 C CA . GLN A 1 148 ? 13.18532 3.32384 20.67514 1.000 12.83987 255 GLN A CA 1
ATOM 1160 C C . GLN A 1 148 ? 13.61419 4.70647 20.18499 1.000 14.58101 255 GLN A C 1
ATOM 1161 O O . GLN A 1 148 ? 12.84167 5.66501 20.25641 1.000 13.66434 255 GLN A O 1
ATOM 1167 N N . ARG A 1 149 ? 14.83347 4.80542 19.64628 1.000 14.91590 256 ARG A N 1
ATOM 1168 C CA . ARG A 1 149 ? 15.32576 6.04933 19.06873 1.000 13.70775 256 ARG A CA 1
ATOM 1169 C C . ARG A 1 149 ? 14.43576 6.54060 17.92909 1.000 13.49659 256 ARG A C 1
ATOM 1170 O O . ARG A 1 149 ? 14.10871 7.72585 17.87253 1.000 13.89730 256 ARG A O 1
ATOM 1178 N N . MET A 1 150 ? 14.09431 5.65861 16.97230 1.000 13.05337 257 MET A N 1
ATOM 1179 C CA . MET A 1 150 ? 13.04326 5.93819 15.99442 1.000 10.88602 257 MET A CA 1
ATOM 1180 C C . MET A 1 150 ? 11.86198 6.64581 16.59093 1.000 9.52138 257 MET A C 1
ATOM 1181 O O . MET A 1 150 ? 11.38161 7.64856 16.05706 1.000 13.38937 257 MET A O 1
ATOM 1186 N N . HIS A 1 151 ? 11.27703 6.02421 17.61822 1.000 12.55972 258 HIS A N 1
ATOM 1187 C CA . HIS A 1 151 ? 10.04267 6.56377 18.16791 1.000 10.63681 258 HIS A CA 1
ATOM 1188 C C . HIS A 1 151 ? 10.27614 7.93164 18.80757 1.000 12.74016 258 HIS A C 1
ATOM 1189 O O . HIS A 1 151 ? 9.41940 8.80687 18.70628 1.000 12.31564 258 HIS A O 1
ATOM 1196 N N . LYS A 1 152 ? 11.42651 8.13637 19.45267 1.000 14.34450 259 LYS A N 1
ATOM 1197 C CA . LYS A 1 152 ? 11.73827 9.47670 19.96776 1.000 16.15384 259 LYS A CA 1
ATOM 1198 C C . LYS A 1 152 ? 11.77001 10.51154 18.84593 1.000 15.06959 259 LYS A C 1
ATOM 1199 O O . LYS A 1 152 ? 11.24290 11.62444 18.99763 1.000 13.11347 259 LYS A O 1
ATOM 1205 N N . LYS A 1 153 ? 12.35861 10.15531 17.69192 1.000 11.08905 260 LYS A N 1
ATOM 1206 C CA . LYS A 1 153 ? 12.38836 11.06831 16.55298 1.000 13.50406 260 LYS A CA 1
ATOM 1207 C C . LYS A 1 153 ? 11.01434 11.24495 15.91529 1.000 11.32353 260 LYS A C 1
ATOM 1208 O O . LYS A 1 153 ? 10.65158 12.35836 15.53226 1.000 11.73694 260 LYS A O 1
ATOM 1214 N N . LEU A 1 154 ? 10.25647 10.15444 15.73763 1.000 12.82222 261 LEU A N 1
ATOM 1215 C CA . LEU A 1 154 ? 8.88480 10.27803 15.24722 1.000 10.70298 261 LEU A CA 1
ATOM 1216 C C . LEU A 1 154 ? 8.06260 11.24331 16.08596 1.000 12.97117 261 LEU A C 1
ATOM 1217 O O . LEU A 1 154 ? 7.17429 11.92830 15.56006 1.000 11.86595 261 LEU A O 1
ATOM 1222 N N . LYS A 1 155 ? 8.28924 11.26164 17.41031 1.000 12.88135 262 LYS A N 1
ATOM 1223 C CA . LYS A 1 155 ? 7.46332 12.12037 18.25326 1.000 12.50088 262 LYS A CA 1
ATOM 1224 C C . LYS A 1 155 ? 7.77140 13.61587 18.06320 1.000 15.96075 262 LYS A C 1
ATOM 1225 O O . LYS A 1 155 ? 7.04842 14.45640 18.60901 1.000 15.81149 262 LYS A O 1
ATOM 1231 N N . THR A 1 156 ? 8.77503 13.97564 17.26394 1.000 15.84145 263 THR A N 1
ATOM 1232 C CA . THR A 1 156 ? 9.03470 15.38196 16.94779 1.000 14.41351 263 THR A CA 1
ATOM 1233 C C . THR A 1 156 ? 8.50091 15.78659 15.57419 1.000 20.43909 263 THR A C 1
ATOM 1234 O O . THR A 1 156 ? 8.72364 16.92338 15.13642 1.000 18.03806 263 THR A O 1
ATOM 1238 N N . ILE A 1 157 ? 7.80426 14.88843 14.88489 1.000 14.20123 264 ILE A N 1
ATOM 1239 C CA . ILE A 1 157 ? 7.22141 15.20307 13.59103 1.000 15.26102 264 ILE A CA 1
ATOM 1240 C C . ILE A 1 157 ? 5.72184 15.40493 13.76071 1.000 18.60276 264 ILE A C 1
ATOM 1241 O O . ILE A 1 157 ? 4.98226 14.42164 13.87768 1.000 16.60449 264 ILE A O 1
ATOM 1246 N N . PRO A 1 158 ? 5.22517 16.64016 13.76081 1.000 22.25015 265 PRO A N 1
ATOM 1247 C CA . PRO A 1 158 ? 3.78047 16.84930 13.91848 1.000 23.21408 265 PRO A CA 1
ATOM 1248 C C . PRO A 1 158 ? 2.99004 16.31457 12.72614 1.000 26.65307 265 PRO A C 1
ATOM 1249 O O . PRO A 1 158 ? 3.46646 16.27705 11.58866 1.000 21.47847 265 PRO A O 1
ATOM 1253 N N . LEU A 1 159 ? 1.76550 15.88087 13.00415 1.000 25.58892 266 LEU A N 1
ATOM 1254 C CA . LEU A 1 159 ? 0.91451 15.32973 11.95591 1.000 25.53979 266 LEU A CA 1
ATOM 1255 C C . LEU A 1 159 ? 0.56663 16.41655 10.94413 1.000 34.97360 266 LEU A C 1
ATOM 1256 O O . LEU A 1 159 ? 0.05359 17.47889 11.31062 1.000 33.69787 266 LEU A O 1
ATOM 1261 N N . ASN A 1 160 ? 0.87426 16.15989 9.67352 1.000 37.67629 267 ASN A N 1
ATOM 1262 C CA . ASN A 1 160 ? 0.55345 17.09053 8.59748 1.000 49.22805 267 ASN A CA 1
ATOM 1263 C C . ASN A 1 160 ? -0.94770 17.09132 8.34498 1.000 54.11275 267 ASN A C 1
ATOM 1264 O O . ASN A 1 160 ? -1.41347 16.62312 7.30089 1.000 53.44880 267 ASN A O 1
ATOM 1269 N N . LEU A 1 161 ? -1.69201 17.63346 9.30233 1.000 55.10748 268 LEU A N 1
ATOM 1270 C CA . LEU A 1 161 ? -3.14479 17.60603 9.34692 1.000 53.61931 268 LEU A CA 1
ATOM 1271 C C . LEU A 1 161 ? -3.45565 18.07638 10.75872 1.000 57.23073 268 LEU A C 1
ATOM 1272 O O . LEU A 1 161 ? -4.21310 17.43355 11.49300 1.000 59.33848 268 LEU A O 1
ATOM 1278 N N . GLU B 1 1 ? 11.34530 -12.05712 30.99189 1.000 52.02663 108 GLU B N 1
ATOM 1279 C CA . GLU B 1 1 ? 11.69006 -13.00161 32.05027 1.000 44.90090 108 GLU B CA 1
ATOM 1280 C C . GLU B 1 1 ? 11.43412 -14.44987 31.62741 1.000 42.93442 108 GLU B C 1
ATOM 1281 O O . GLU B 1 1 ? 12.38079 -15.20324 31.39164 1.000 51.65322 108 GLU B O 1
ATOM 1287 N N . GLN B 1 2 ? 10.16281 -14.83506 31.53654 1.000 31.98561 109 GLN B N 1
ATOM 1288 C CA . GLN B 1 2 ? 9.79957 -16.17523 31.10359 1.000 28.28457 109 GLN B CA 1
ATOM 1289 C C . GLN B 1 2 ? 9.77939 -16.27295 29.58275 1.000 24.46936 109 GLN B C 1
ATOM 1290 O O . GLN B 1 2 ? 9.76337 -15.27246 28.87055 1.000 20.36325 109 GLN B O 1
ATOM 1296 N N . SER B 1 3 ? 9.80873 -17.50662 29.09289 1.000 22.02505 110 SER B N 1
ATOM 1297 C CA . SER B 1 3 ? 9.87028 -17.76176 27.66219 1.000 16.81316 110 SER B CA 1
ATOM 1298 C C . SER B 1 3 ? 9.25913 -19.11925 27.38162 1.000 14.68450 110 SER B C 1
ATOM 1299 O O . SER B 1 3 ? 9.03639 -19.92524 28.29149 1.000 13.81691 110 SER B O 1
ATOM 1302 N N . LEU B 1 4 ? 8.96959 -19.37407 26.10417 1.000 18.09633 111 LEU B N 1
ATOM 1303 C CA . LEU B 1 4 ? 8.56542 -20.72345 25.72608 1.000 12.34632 111 LEU B CA 1
ATOM 1304 C C . LEU B 1 4 ? 9.59244 -21.72732 26.22485 1.000 11.28192 111 LEU B C 1
ATOM 1305 O O . LEU B 1 4 ? 9.24149 -22.83689 26.62519 1.000 14.55248 111 LEU B O 1
ATOM 1310 N N . GLY B 1 5 ? 10.86946 -21.34218 26.22605 1.000 10.98798 112 GLY B N 1
ATOM 1311 C CA . GLY B 1 5 ? 11.90391 -22.25855 26.66328 1.000 12.25886 112 GLY B CA 1
ATOM 1312 C C . GLY B 1 5 ? 11.85159 -22.54440 28.14681 1.000 12.33059 112 GLY B C 1
ATOM 1313 O O . GLY B 1 5 ? 12.10359 -23.67701 28.56415 1.000 15.24030 112 GLY B O 1
ATOM 1314 N N . SER B 1 6 ? 11.46316 -21.55368 28.95132 1.000 13.79563 113 SER B N 1
ATOM 1315 C CA . SER B 1 6 ? 11.41938 -21.74789 30.39591 1.000 16.81339 113 SER B CA 1
ATOM 1316 C C . SER B 1 6 ? 10.25411 -22.63350 30.83620 1.000 17.91126 113 SER B C 1
ATOM 1317 O O . SER B 1 6 ? 10.34199 -23.25003 31.89491 1.000 18.91608 113 SER B O 1
ATOM 1320 N N . ILE B 1 7 ? 9.18906 -22.76558 30.04033 1.000 12.59514 114 ILE B N 1
ATOM 1321 C CA . ILE B 1 7 ? 8.12080 -23.69130 30.39367 1.000 14.60718 114 ILE B CA 1
ATOM 1322 C C . ILE B 1 7 ? 8.18249 -24.99713 29.60307 1.000 14.81990 114 ILE B C 1
ATOM 1323 O O . ILE B 1 7 ? 7.31262 -25.86072 29.77770 1.000 15.49148 114 ILE B O 1
ATOM 1328 N N . ALA B 1 8 ? 9.18733 -25.18100 28.75223 1.000 13.07649 115 ALA B N 1
ATOM 1329 C CA . ALA B 1 8 ? 9.33035 -26.43358 28.00769 1.000 11.28712 115 ALA B CA 1
ATOM 1330 C C . ALA B 1 8 ? 10.13550 -27.40134 28.87233 1.000 15.80574 115 ALA B C 1
ATOM 1331 O O . ALA B 1 8 ? 11.35863 -27.27925 28.98624 1.000 17.32319 115 ALA B O 1
ATOM 1333 N N . LYS B 1 9 ? 9.44522 -28.36423 29.48702 1.000 10.96739 116 LYS B N 1
ATOM 1334 C CA . LYS B 1 9 ? 10.09418 -29.28325 30.42125 1.000 11.87649 116 LYS B CA 1
ATOM 1335 C C . LYS B 1 9 ? 11.08352 -30.19947 29.72074 1.000 18.25998 116 LYS B C 1
ATOM 1336 O O . LYS B 1 9 ? 12.18966 -30.43391 30.22207 1.000 14.18598 116 LYS B O 1
ATOM 1342 N N . PHE B 1 10 ? 10.67565 -30.78779 28.60223 1.000 13.44808 117 PHE B N 1
ATOM 1343 C CA . PHE B 1 10 ? 11.52777 -31.69990 27.84708 1.000 11.62234 117 PHE B CA 1
ATOM 1344 C C . PHE B 1 10 ? 10.89123 -31.88552 26.48103 1.000 9.97449 117 PHE B C 1
ATOM 1345 O O . PHE B 1 10 ? 9.73149 -31.51354 26.26026 1.000 11.37609 117 PHE B O 1
ATOM 1353 N N . SER B 1 11 ? 11.64945 -32.48645 25.56180 1.000 11.38059 118 SER B N 1
ATOM 1354 C CA . SER B 1 11 ? 11.11837 -32.78257 24.23520 1.000 6.80843 118 SER B CA 1
ATOM 1355 C C . SER B 1 11 ? 11.63084 -34.13391 23.76599 1.000 10.23798 118 SER B C 1
ATOM 1356 O O . SER B 1 11 ? 12.72376 -34.56222 24.15257 1.000 12.00794 118 SER B O 1
ATOM 1359 N N . ILE B 1 12 ? 10.83473 -34.79718 22.93220 1.000 9.14768 119 ILE B N 1
ATOM 1360 C CA . ILE B 1 12 ? 11.16212 -36.12889 22.42225 1.000 8.96840 119 ILE B CA 1
ATOM 1361 C C . ILE B 1 12 ? 10.86130 -36.17068 20.92900 1.000 10.81693 119 ILE B C 1
ATOM 1362 O O . ILE B 1 12 ? 9.76742 -35.79541 20.49422 1.000 9.90555 119 ILE B O 1
ATOM 1367 N N . PHE B 1 13 ? 11.79523 -36.69799 20.15118 1.000 9.89339 120 PHE B N 1
ATOM 1368 C CA . PHE B 1 13 ? 11.55036 -37.03204 18.74909 1.000 9.35420 120 PHE B CA 1
ATOM 1369 C C . PHE B 1 13 ? 11.34362 -38.54084 18.62936 1.000 13.19385 120 PHE B C 1
ATOM 1370 O O . PHE B 1 13 ? 12.23671 -39.31155 18.99670 1.000 13.33095 120 PHE B O 1
ATOM 1378 N N . SER B 1 14 ? 10.18091 -38.96029 18.10688 1.000 9.78433 121 SER B N 1
ATOM 1379 C CA . SER B 1 14 ? 9.82226 -40.38363 18.01216 1.000 14.50692 121 SER B CA 1
ATOM 1380 C C . SER B 1 14 ? 9.41089 -40.75939 16.59454 1.000 13.99209 121 SER B C 1
ATOM 1381 O O . SER B 1 14 ? 8.94279 -39.91862 15.81821 1.000 13.50164 121 SER B O 1
ATOM 1384 N N . VAL B 1 15 ? 9.60210 -42.04354 16.25255 1.000 14.08552 122 VAL B N 1
ATOM 1385 C CA . VAL B 1 15 ? 9.27831 -42.56606 14.92668 1.000 17.83315 122 VAL B CA 1
ATOM 1386 C C . VAL B 1 15 ? 8.62175 -43.92658 15.10936 1.000 18.22772 122 VAL B C 1
ATOM 1387 O O . VAL B 1 15 ? 9.05070 -44.72492 15.94946 1.000 19.82552 122 VAL B O 1
ATOM 1391 N N . ALA B 1 16 ? 7.54515 -44.16747 14.36149 1.000 18.81335 123 ALA B N 1
ATOM 1392 C CA . ALA B 1 16 ? 6.82168 -45.43081 14.41297 1.000 21.83920 123 ALA B CA 1
ATOM 1393 C C . ALA B 1 16 ? 7.36094 -46.34518 13.31734 1.000 26.22524 123 ALA B C 1
ATOM 1394 O O . ALA B 1 16 ? 7.16778 -46.08151 12.12855 1.000 28.34325 123 ALA B O 1
ATOM 1396 N N . ARG B 1 17 ? 8.05637 -47.40955 13.71354 1.000 37.04473 124 ARG B N 1
ATOM 1397 C CA . ARG B 1 17 ? 8.64866 -48.31429 12.73502 1.000 34.11030 124 ARG B CA 1
ATOM 1398 C C . ARG B 1 17 ? 8.08009 -49.72042 12.89351 1.000 40.04339 124 ARG B C 1
ATOM 1399 O O . ARG B 1 17 ? 6.96082 -49.88017 13.39971 1.000 36.83371 124 ARG B O 1
ATOM 1407 N N . GLN B 1 18 ? 8.82253 -50.74528 12.45737 1.000 38.33878 125 GLN B N 1
ATOM 1408 C CA . GLN B 1 18 ? 8.26029 -52.09320 12.45068 1.000 37.18649 125 GLN B CA 1
ATOM 1409 C C . GLN B 1 18 ? 7.91258 -52.54775 13.86312 1.000 38.66764 125 GLN B C 1
ATOM 1410 O O . GLN B 1 18 ? 6.85907 -53.15145 14.08638 1.000 42.74443 125 GLN B O 1
ATOM 1416 N N . ALA B 1 19 ? 8.76976 -52.24454 14.83674 1.000 40.17839 126 ALA B N 1
ATOM 1417 C CA . ALA B 1 19 ? 8.46226 -52.50784 16.23556 1.000 38.22069 126 ALA B CA 1
ATOM 1418 C C . ALA B 1 19 ? 7.68196 -51.36714 16.88210 1.000 37.40259 126 ALA B C 1
ATOM 1419 O O . ALA B 1 19 ? 7.80907 -51.13568 18.08885 1.000 50.08233 126 ALA B O 1
ATOM 1421 N N . GLY B 1 20 ? 6.88534 -50.63961 16.10789 1.000 38.40165 127 GLY B N 1
ATOM 1422 C CA . GLY B 1 20 ? 6.04042 -49.60326 16.65017 1.000 39.60002 127 GLY B CA 1
ATOM 1423 C C . GLY B 1 20 ? 6.77132 -48.32638 17.02599 1.000 30.29824 127 GLY B C 1
ATOM 1424 O O . GLY B 1 20 ? 7.94623 -48.11252 16.69141 1.000 24.38257 127 GLY B O 1
ATOM 1425 N N . PRO B 1 21 ? 6.06299 -47.44157 17.72898 1.000 29.78665 128 PRO B N 1
ATOM 1426 C CA . PRO B 1 21 ? 6.65746 -46.15846 18.12478 1.000 26.50297 128 PRO B CA 1
ATOM 1427 C C . PRO B 1 21 ? 7.87396 -46.36785 19.00844 1.000 23.75680 128 PRO B C 1
ATOM 1428 O O . PRO B 1 21 ? 7.88435 -47.23786 19.87851 1.000 29.75719 128 PRO B O 1
ATOM 1432 N N . GLU B 1 22 ? 8.89440 -45.54358 18.80000 1.000 24.10215 129 GLU B N 1
ATOM 1433 C CA . GLU B 1 22 ? 10.09799 -45.64487 19.60432 1.000 20.44724 129 GLU B CA 1
ATOM 1434 C C . GLU B 1 22 ? 10.72909 -44.26635 19.69755 1.000 16.43057 129 GLU B C 1
ATOM 1435 O O . GLU B 1 22 ? 10.61078 -43.46943 18.75782 1.000 15.57359 129 GLU B O 1
ATOM 1441 N N . PRO B 1 23 ? 11.40931 -43.95716 20.80465 1.000 15.98758 130 PRO B N 1
ATOM 1442 C CA . PRO B 1 23 ? 12.12574 -42.67669 20.91220 1.000 12.45501 130 PRO B CA 1
ATOM 1443 C C . PRO B 1 23 ? 13.45691 -42.71160 20.16722 1.000 20.19077 130 PRO B C 1
ATOM 1444 O O . PRO B 1 23 ? 14.25541 -43.63935 20.33243 1.000 22.05930 130 PRO B O 1
ATOM 1448 N N . ILE B 1 24 ? 13.69475 -41.69983 19.34058 1.000 15.91936 131 ILE B N 1
ATOM 1449 C CA . ILE B 1 24 ? 14.95825 -41.56638 18.61497 1.000 15.04023 131 ILE B CA 1
ATOM 1450 C C . ILE B 1 24 ? 15.92527 -40.65358 19.34226 1.000 19.17311 131 ILE B C 1
ATOM 1451 O O . ILE B 1 24 ? 17.06679 -41.02919 19.61013 1.000 19.40285 131 ILE B O 1
ATOM 1456 N N . GLY B 1 25 ? 15.48712 -39.42488 19.65964 1.000 15.82353 132 GLY B N 1
ATOM 1457 C CA . GLY B 1 25 ? 16.27597 -38.51107 20.45286 1.000 11.97174 132 GLY B CA 1
ATOM 1458 C C . GLY B 1 25 ? 15.35165 -37.72393 21.36328 1.000 11.58340 132 GLY B C 1
ATOM 1459 O O . GLY B 1 25 ? 14.12110 -37.74959 21.19366 1.000 8.72172 132 GLY B O 1
ATOM 1460 N N . TRP B 1 26 ? 15.95609 -37.04655 22.33323 1.000 12.89591 133 TRP B N 1
ATOM 1461 C CA . TRP B 1 26 ? 15.21830 -36.28275 23.34528 1.000 13.62270 133 TRP B CA 1
ATOM 1462 C C . TRP B 1 26 ? 16.16593 -35.28454 24.00519 1.000 13.72730 133 TRP B C 1
ATOM 1463 O O . TRP B 1 26 ? 17.38122 -35.32584 23.81107 1.000 14.28350 133 TRP B O 1
ATOM 1474 N N . TRP B 1 27 ? 15.58251 -34.35599 24.77338 1.000 11.20091 134 TRP B N 1
ATOM 1475 C CA . TRP B 1 27 ? 16.30018 -33.29306 25.46425 1.000 12.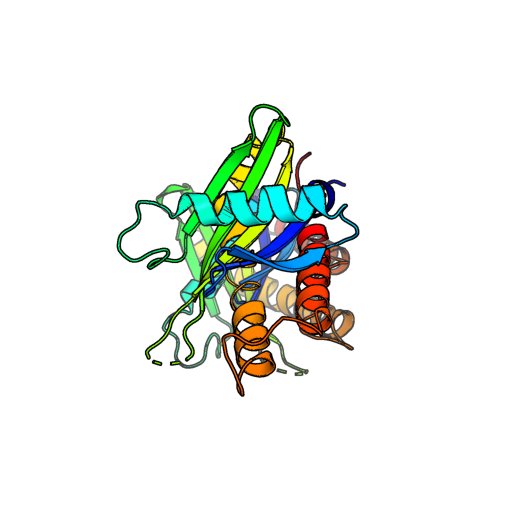70820 134 TRP B CA 1
ATOM 1476 C C . TRP B 1 27 ? 15.49100 -32.92478 26.69787 1.000 12.05786 134 TRP B C 1
ATOM 1477 O O . TRP B 1 27 ? 14.26903 -32.83333 26.60984 1.000 12.86843 134 TRP B O 1
ATOM 1488 N N . GLU B 1 28 ? 16.14784 -32.75826 27.84924 1.000 14.37277 135 GLU B N 1
ATOM 1489 C CA . GLU B 1 28 ? 17.55873 -33.02595 28.09473 1.000 14.96943 135 GLU B CA 1
ATOM 1490 C C . GLU B 1 28 ? 17.76082 -34.41152 28.74455 1.000 16.04852 135 GLU B C 1
ATOM 1491 O O . GLU B 1 28 ? 17.96503 -35.40405 28.03135 1.000 18.64088 135 GLU B O 1
ATOM 1497 N N . ASN B 1 29 ? 17.70316 -34.48242 30.07398 1.000 16.85498 136 ASN B N 1
ATOM 1498 C CA . ASN B 1 29 ? 17.88308 -35.74213 30.79647 1.000 15.30203 136 ASN B CA 1
ATOM 1499 C C . ASN B 1 29 ? 16.53373 -36.20231 31.31564 1.000 15.38038 136 ASN B C 1
ATOM 1500 O O . ASN B 1 29 ? 15.89244 -35.49825 32.10069 1.000 18.03741 136 ASN B O 1
ATOM 1505 N N . ILE B 1 30 ? 16.09200 -37.36159 30.83742 1.000 14.84459 137 ILE B N 1
ATOM 1506 C CA . ILE B 1 30 ? 14.75807 -37.89582 31.08754 1.000 17.80944 137 ILE B CA 1
ATOM 1507 C C . ILE B 1 30 ? 14.91100 -39.36095 31.46104 1.000 18.42015 137 ILE B C 1
ATOM 1508 O O . ILE B 1 30 ? 15.59257 -40.10928 30.74692 1.000 16.44632 137 ILE B O 1
ATOM 1513 N N . ASP B 1 31 ? 14.25919 -39.77734 32.55280 1.000 16.67239 138 ASP B N 1
ATOM 1514 C CA . ASP B 1 31 ? 14.24201 -41.19938 32.91488 1.000 16.04521 138 ASP B CA 1
ATOM 1515 C C . ASP B 1 31 ? 13.60512 -42.03458 31.80858 1.000 19.29393 138 ASP B C 1
ATOM 1516 O O . ASP B 1 31 ? 12.67297 -41.59402 31.12154 1.000 16.16432 138 ASP B O 1
ATOM 1521 N N . TYR B 1 32 ? 14.07859 -43.27763 31.66723 1.000 13.30164 139 TYR B N 1
ATOM 1522 C CA . TYR B 1 32 ? 13.66032 -44.09006 30.53199 1.000 13.98182 139 TYR B CA 1
ATOM 1523 C C . TYR B 1 32 ? 12.15081 -44.31670 30.51903 1.000 14.73334 139 TYR B C 1
ATOM 1524 O O . TYR B 1 32 ? 11.53917 -44.39088 29.44591 1.000 16.82189 139 TYR B O 1
ATOM 1533 N N . ASP B 1 33 ? 11.52273 -44.43011 31.68503 1.000 13.76667 140 ASP B N 1
ATOM 1534 C CA . ASP B 1 33 ? 10.10994 -44.77450 31.65990 1.000 15.18415 140 ASP B CA 1
ATOM 1535 C C . ASP B 1 33 ? 9.25366 -43.57049 31.29002 1.000 16.33252 140 ASP B C 1
ATOM 1536 O O . ASP B 1 33 ? 8.15624 -43.74996 30.73715 1.000 15.82050 140 ASP B O 1
ATOM 1541 N N . ILE B 1 34 ? 9.74185 -42.35998 31.57384 1.000 13.52219 141 ILE B N 1
ATOM 1542 C CA . ILE B 1 34 ? 9.08830 -41.14272 31.08798 1.000 16.82810 141 ILE B CA 1
ATOM 1543 C C . ILE B 1 34 ? 9.23815 -41.02231 29.57121 1.000 16.75494 141 ILE B C 1
ATOM 1544 O O . ILE B 1 34 ? 8.26237 -40.74083 28.85630 1.000 13.72357 141 ILE B O 1
ATOM 1549 N N . ILE B 1 35 ? 10.46193 -41.24106 29.06184 1.000 11.91943 142 ILE B N 1
ATOM 1550 C CA . ILE B 1 35 ? 10.68941 -41.24430 27.61247 1.000 13.95602 142 ILE B CA 1
ATOM 1551 C C . ILE B 1 35 ? 9.70463 -42.17480 26.92028 1.000 14.05453 142 ILE B C 1
ATOM 1552 O O . ILE B 1 35 ? 8.98255 -41.77642 25.99936 1.000 14.75495 142 ILE B O 1
ATOM 1557 N N . PHE B 1 36 ? 9.65171 -43.43416 27.34687 1.000 12.60332 143 PHE B N 1
ATOM 1558 C CA . PHE B 1 36 ? 8.82168 -44.37029 26.61135 1.000 15.62571 143 PHE B CA 1
ATOM 1559 C C . PHE B 1 36 ? 7.34085 -44.08089 26.78219 1.000 15.59919 143 PHE B C 1
ATOM 1560 O O . PHE B 1 36 ? 6.57634 -44.21755 25.82218 1.000 15.26459 143 PHE B O 1
ATOM 1568 N N . LYS B 1 37 ? 6.92252 -43.65264 27.97600 1.000 16.09976 144 LYS B N 1
ATOM 1569 C CA . LYS B 1 37 ? 5.50185 -43.38818 28.20757 1.000 15.79071 144 LYS B CA 1
ATOM 1570 C C . LYS B 1 37 ? 4.97797 -42.32445 27.24937 1.000 14.61212 144 LYS B C 1
ATOM 1571 O O . LYS B 1 37 ? 3.91629 -42.48132 26.63572 1.000 17.01365 144 LYS B O 1
ATOM 1577 N N . TYR B 1 38 ? 5.69394 -41.22085 27.13015 1.000 15.20300 145 TYR B N 1
ATOM 1578 C CA . TYR B 1 38 ? 5.18421 -40.13757 26.30334 1.000 17.51599 145 TYR B CA 1
ATOM 1579 C C . TYR B 1 38 ? 5.53241 -40.31193 24.84022 1.000 18.35969 145 TYR B C 1
ATOM 1580 O O . TYR B 1 38 ? 4.74535 -39.90201 23.98290 1.000 15.44736 145 TYR B O 1
ATOM 1589 N N . SER B 1 39 ? 6.66151 -40.95944 24.53484 1.000 14.11073 146 SER B N 1
ATOM 1590 C CA . SER B 1 39 ? 6.96779 -41.27583 23.14279 1.000 15.13106 146 SER B CA 1
ATOM 1591 C C . SER B 1 39 ? 5.87021 -42.14076 22.52193 1.000 19.15776 146 SER B C 1
ATOM 1592 O O . SER B 1 39 ? 5.34024 -41.81062 21.45202 1.000 17.94571 146 SER B O 1
ATOM 1595 N N . THR B 1 40 ? 5.49636 -43.24869 23.18950 1.000 18.84794 147 THR B N 1
ATOM 1596 C CA . THR B 1 40 ? 4.39451 -44.07826 22.69109 1.000 17.21274 147 THR B CA 1
ATOM 1597 C C . THR B 1 40 ? 3.06212 -43.33372 22.68744 1.000 21.03889 147 THR B C 1
ATOM 1598 O O . THR B 1 40 ? 2.29430 -43.44799 21.72333 1.000 20.43531 147 THR B O 1
ATOM 1602 N N . SER B 1 41 ? 2.75684 -42.58805 23.75377 1.000 15.89876 148 SER B N 1
ATOM 1603 C CA . SER B 1 41 ? 1.50857 -41.82847 23.79147 1.000 12.80990 148 SER B CA 1
ATOM 1604 C C . SER B 1 41 ? 1.38476 -40.89466 22.60494 1.000 21.24805 148 SER B C 1
ATOM 1605 O O . SER B 1 41 ? 0.29135 -40.72718 22.04376 1.000 19.43481 148 SER B O 1
ATOM 1608 N N . SER B 1 42 ? 2.48534 -40.24002 22.23745 1.000 18.37332 149 SER B N 1
ATOM 1609 C CA . SER B 1 42 ? 2.41128 -39.21946 21.20555 1.000 17.29889 149 SER B CA 1
ATOM 1610 C C . SER B 1 42 ? 2.01328 -39.82490 19.86971 1.000 21.02620 149 SER B C 1
ATOM 1611 O O . SER B 1 42 ? 1.31548 -39.17765 19.08183 1.000 20.89515 149 SER B O 1
ATOM 1614 N N . LEU B 1 43 ? 2.43794 -41.06328 19.59887 1.000 17.73805 150 LEU B N 1
ATOM 1615 C CA . LEU B 1 43 ? 2.12888 -41.68868 18.31888 1.000 21.14010 150 LEU B CA 1
ATOM 1616 C C . LEU B 1 43 ? 0.84975 -42.50780 18.35803 1.000 24.15614 150 LEU B C 1
ATOM 1617 O O . LEU B 1 43 ? 0.28492 -42.79464 17.30009 1.000 26.65320 150 LEU B O 1
ATOM 1622 N N . LEU B 1 44 ? 0.35957 -42.85663 19.54614 1.000 22.75204 151 LEU B N 1
ATOM 1623 C CA . LEU B 1 44 ? -0.91707 -43.55343 19.65150 1.000 29.35924 151 LEU B CA 1
ATOM 1624 C C . LEU B 1 44 ? -2.09786 -42.63433 19.35401 1.000 29.10188 151 LEU B C 1
ATOM 1625 O O . LEU B 1 44 ? -3.19827 -43.12508 19.07823 1.000 33.59939 151 LEU B O 1
ATOM 1630 N N . LEU B 1 45 ? -1.89178 -41.31486 19.38505 1.000 23.89794 152 LEU B N 1
ATOM 1631 C CA . LEU B 1 45 ? -2.88862 -40.37342 18.88273 1.000 24.58437 152 LEU B CA 1
ATOM 1632 C C . LEU B 1 45 ? -3.25589 -40.62581 17.41861 1.000 30.75202 152 LEU B C 1
ATOM 1633 O O . LEU B 1 45 ? -4.22617 -40.03775 16.92873 1.000 35.54565 152 LEU B O 1
ATOM 1638 N N . LEU B 1 46 ? -2.50446 -41.47082 16.70890 1.000 32.96767 153 LEU B N 1
ATOM 1639 C CA . LEU B 1 46 ? -2.72924 -41.74925 15.29574 1.000 37.80799 153 LEU B CA 1
ATOM 1640 C C . LEU B 1 46 ? -3.35010 -43.12663 15.04032 1.000 42.67527 153 LEU B C 1
ATOM 1641 O O . LEU B 1 46 ? -3.27469 -43.61955 13.91030 1.000 45.09322 153 LEU B O 1
ATOM 1646 N N . VAL B 1 47 ? -3.95750 -43.76201 16.05346 1.000 45.80699 154 VAL B N 1
ATOM 1647 C CA . VAL B 1 47 ? -4.35744 -45.17261 15.92454 1.000 50.51530 154 VAL B CA 1
ATOM 1648 C C . VAL B 1 47 ? -5.39574 -45.34902 14.81892 1.000 55.40712 154 VAL B C 1
ATOM 1649 O O . VAL B 1 47 ? -5.21956 -46.15596 13.89548 1.000 53.63993 154 VAL B O 1
ATOM 1653 N N . ASN B 1 48 ? -6.49902 -44.60897 14.90204 1.000 48.44294 155 ASN B N 1
ATOM 1654 C CA . ASN B 1 48 ? -7.58337 -44.73346 13.92962 1.000 52.28886 155 ASN B CA 1
ATOM 1655 C C . ASN B 1 48 ? -7.50479 -43.66388 12.84397 1.000 48.96466 155 ASN B C 1
ATOM 1656 O O . ASN B 1 48 ? -8.52524 -43.12136 12.40499 1.000 58.26364 155 ASN B O 1
ATOM 1661 N N . GLU B 1 49 ? -6.29640 -43.33811 12.39579 1.000 42.93568 156 GLU B N 1
ATOM 1662 C CA . GLU B 1 49 ? -6.08866 -42.51547 11.21198 1.000 37.03558 156 GLU B CA 1
ATOM 1663 C C . GLU B 1 49 ? -5.60865 -43.44017 10.10417 1.000 44.31900 156 GLU B C 1
ATOM 1664 O O . GLU B 1 49 ? -4.48171 -43.94745 10.15964 1.000 41.15786 156 GLU B O 1
ATOM 1670 N N . VAL B 1 50 ? -6.47449 -43.65326 9.10528 1.000 47.46944 157 VAL B N 1
ATOM 1671 C CA . VAL B 1 50 ? -6.21518 -44.63371 8.05054 1.000 46.24027 157 VAL B CA 1
ATOM 1672 C C . VAL B 1 50 ? -4.84648 -44.41447 7.42162 1.000 42.49839 157 VAL B C 1
ATOM 1673 O O . VAL B 1 50 ? -4.08595 -45.36400 7.20185 1.000 48.00327 157 VAL B O 1
ATOM 1677 N N . ARG B 1 51 ? -4.49981 -43.16301 7.14104 1.000 39.29447 158 ARG B N 1
ATOM 1678 C CA . ARG B 1 51 ? -3.26456 -42.85805 6.43924 1.000 35.81652 158 ARG B CA 1
ATOM 1679 C C . ARG B 1 51 ? -2.20525 -42.25396 7.35768 1.000 34.63738 158 ARG B C 1
ATOM 1680 O O . ARG B 1 51 ? -1.15313 -41.82536 6.87548 1.000 34.16680 158 ARG B O 1
ATOM 1688 N N . GLY B 1 52 ? -2.44622 -42.23066 8.67189 1.000 29.87647 159 GLY B N 1
ATOM 1689 C CA . GLY B 1 52 ? -1.47078 -41.65405 9.58224 1.000 30.77122 159 GLY B CA 1
ATOM 1690 C C . GLY B 1 52 ? -1.47141 -40.13714 9.49791 1.000 25.58578 159 GLY B C 1
ATOM 1691 O O . GLY B 1 52 ? -2.49703 -39.49762 9.26199 1.000 24.66458 159 GLY B O 1
ATOM 1692 N N . ALA B 1 53 ? -0.28958 -39.55403 9.67603 1.000 26.59255 160 ALA B N 1
ATOM 1693 C CA . ALA B 1 53 ? -0.14880 -38.09693 9.77965 1.000 25.56341 160 ALA B CA 1
ATOM 1694 C C . ALA B 1 53 ? 0.06320 -37.48341 8.39160 1.000 24.27414 160 ALA B C 1
ATOM 1695 O O . ALA B 1 53 ? 1.11157 -36.90820 8.08245 1.000 21.78223 160 ALA B O 1
ATOM 1697 N N . THR B 1 54 ? -0.98563 -37.58329 7.55199 1.000 28.44082 161 THR B N 1
ATOM 1698 C CA . THR B 1 54 ? -0.85061 -37.16930 6.15343 1.000 28.36992 161 THR B CA 1
ATOM 1699 C C . THR B 1 54 ? -0.73105 -35.66312 6.01618 1.000 31.12886 161 THR B C 1
ATOM 1700 O O . THR B 1 54 ? -0.20375 -35.16915 5.01565 1.000 30.59813 161 THR B O 1
ATOM 1704 N N . HIS B 1 55 ? -1.25118 -34.91899 6.97622 1.000 26.87491 162 HIS B N 1
ATOM 1705 C CA . HIS B 1 55 ? -1.05793 -33.48143 7.03778 1.000 24.84717 162 HIS B CA 1
ATOM 1706 C C . HIS B 1 55 ? -0.32433 -33.19106 8.33394 1.000 21.32211 162 HIS B C 1
ATOM 1707 O O . HIS B 1 55 ? -0.71481 -33.70685 9.38584 1.000 17.48834 162 HIS B O 1
ATOM 1714 N N . ARG B 1 56 ? 0.74975 -32.40545 8.25711 1.000 21.47123 163 ARG B N 1
ATOM 1715 C CA . ARG B 1 56 ? 1.47356 -32.04980 9.47362 1.000 17.59931 163 ARG B CA 1
ATOM 1716 C C . ARG B 1 56 ? 0.52119 -31.33698 10.41047 1.000 23.00430 163 ARG B C 1
ATOM 1717 O O . ARG B 1 56 ? -0.11170 -30.33977 10.03356 1.000 20.52688 163 ARG B O 1
ATOM 1725 N N . THR B 1 57 ? 0.42661 -31.85739 11.62566 1.000 14.72322 164 THR B N 1
ATOM 1726 C CA . THR B 1 57 ? -0.62285 -31.49887 12.56543 1.000 18.56308 164 THR B CA 1
ATOM 1727 C C . THR B 1 57 ? -0.02330 -31.18968 13.92447 1.000 13.89567 164 THR B C 1
ATOM 1728 O O . THR B 1 57 ? 0.77710 -31.97393 14.44984 1.000 15.97892 164 THR B O 1
ATOM 1732 N N . LEU B 1 58 ? -0.43429 -30.06003 14.49055 1.000 13.32198 165 LEU B N 1
ATOM 1733 C CA . LEU B 1 58 ? -0.11055 -29.68913 15.85907 1.000 16.55013 165 LEU B CA 1
ATOM 1734 C C . LEU B 1 58 ? -1.28675 -30.08629 16.75209 1.000 14.33501 165 LEU B C 1
ATOM 1735 O O . LEU B 1 58 ? -2.38107 -29.52060 16.63810 1.000 12.78062 165 LEU B O 1
ATOM 1740 N N . ASN B 1 59 ? -1.06085 -31.04489 17.63600 1.000 11.69704 166 ASN B N 1
ATOM 1741 C CA . ASN B 1 59 ? -2.04627 -31.51197 18.60576 1.000 12.89180 166 ASN B CA 1
ATOM 1742 C C . ASN B 1 59 ? -1.60680 -31.14009 20.01666 1.000 13.64292 166 ASN B C 1
ATOM 1743 O O . ASN B 1 59 ? -0.55404 -31.59755 20.48290 1.000 15.70052 166 ASN B O 1
ATOM 1748 N N . PHE B 1 60 ? -2.41879 -30.33616 20.71061 1.000 13.92688 167 PHE B N 1
ATOM 1749 C CA . PHE B 1 60 ? -2.22834 -30.09079 22.13721 1.000 13.42756 167 PHE B CA 1
ATOM 1750 C C . PHE B 1 60 ? -2.98758 -31.16352 22.89520 1.000 15.61976 167 PHE B C 1
ATOM 1751 O O . PHE B 1 60 ? -4.22085 -31.23029 22.79595 1.000 13.02452 167 PHE B O 1
ATOM 1759 N N . HIS B 1 61 ? -2.26503 -32.00226 23.63678 1.000 11.51850 168 HIS B N 1
ATOM 1760 C CA . HIS B 1 61 ? -2.88670 -33.15255 24.29919 1.000 12.69811 168 HIS B CA 1
ATOM 1761 C C . HIS B 1 61 ? -2.72005 -33.06034 25.80673 1.000 13.44964 168 HIS B C 1
ATOM 1762 O O . HIS B 1 61 ? -1.58367 -33.15344 26.31609 1.000 15.96224 168 HIS B O 1
ATOM 1769 N N . PRO B 1 62 ? -3.80290 -32.86524 26.56275 1.000 19.02472 169 PRO B N 1
ATOM 1770 C CA . PRO B 1 62 ? -3.69996 -32.89468 28.02778 1.000 18.69489 169 PRO B CA 1
ATOM 1771 C C . PRO B 1 62 ? -3.41651 -34.30545 28.52643 1.000 17.29035 169 PRO B C 1
ATOM 1772 O O . PRO B 1 62 ? -4.09242 -35.25433 28.13853 1.000 19.10576 169 PRO B O 1
ATOM 1776 N N . PHE B 1 63 ? -2.39981 -34.43433 29.37404 1.000 16.64394 170 PHE B N 1
ATOM 1777 C CA . PHE B 1 63 ? -2.16804 -35.64426 30.17424 1.000 18.03649 170 PHE B CA 1
ATOM 1778 C C . PHE B 1 63 ? -2.76239 -35.36359 31.54881 1.000 21.98423 170 PHE B C 1
ATOM 1779 O O . PHE B 1 63 ? -2.20287 -34.59997 32.34653 1.000 22.81746 170 PHE B O 1
ATOM 1787 N N . ILE B 1 64 ? -3.92650 -35.96025 31.80648 1.000 18.61250 171 ILE B N 1
ATOM 1788 C CA . ILE B 1 64 ? -4.78213 -35.48886 32.89020 1.000 23.99650 171 ILE B CA 1
ATOM 1789 C C . ILE B 1 64 ? -4.14581 -35.77842 34.24177 1.000 23.14650 171 ILE B C 1
ATOM 1790 O O . ILE B 1 64 ? -4.03242 -34.89128 35.09362 1.000 25.42585 171 ILE B O 1
ATOM 1795 N N . ALA B 1 65 ? -3.71837 -37.02488 34.45754 1.000 27.49423 172 ALA B N 1
ATOM 1796 C CA . ALA B 1 65 ? -3.13147 -37.40543 35.74150 1.000 29.39718 172 ALA B CA 1
ATOM 1797 C C . ALA B 1 65 ? -1.91175 -36.55613 36.06564 1.000 24.91038 172 ALA B C 1
ATOM 1798 O O . ALA B 1 65 ? -1.77658 -36.04098 37.18077 1.000 25.72366 172 ALA B O 1
ATOM 1800 N N . ASP B 1 66 ? -1.01442 -36.39001 35.10377 1.000 20.18862 173 ASP B N 1
ATOM 1801 C CA . ASP B 1 66 ? 0.19420 -35.62137 35.35174 1.000 22.68981 173 ASP B CA 1
ATOM 1802 C C . ASP B 1 66 ? -0.02972 -34.11942 35.26075 1.000 23.32878 173 ASP B C 1
ATOM 1803 O O . ASP B 1 66 ? 0.89244 -33.36067 35.56563 1.000 24.24073 173 ASP B O 1
ATOM 1808 N N . GLN B 1 67 ? -1.21412 -33.68213 34.82532 1.000 21.77036 174 GLN B N 1
ATOM 1809 C CA . GLN B 1 67 ? -1.51026 -32.26616 34.59976 1.000 23.31466 174 GLN B CA 1
ATOM 1810 C C . GLN B 1 67 ? -0.47975 -31.61624 33.66685 1.000 21.45772 174 GLN B C 1
ATOM 1811 O O . GLN B 1 67 ? -0.04408 -30.48087 33.87161 1.000 22.38607 174 GLN B O 1
ATOM 1817 N N . TYR B 1 68 ? -0.09088 -32.34960 32.62931 1.000 20.57402 175 TYR B N 1
ATOM 1818 C CA . TYR B 1 68 ? 0.76973 -31.85915 31.55867 1.000 19.88590 175 TYR B CA 1
ATOM 1819 C C . TYR B 1 68 ? -0.07462 -31.47525 30.35500 1.000 17.30806 175 TYR B C 1
ATOM 1820 O O . TYR B 1 68 ? -1.18296 -31.98360 30.15984 1.000 17.61656 175 TYR B O 1
ATOM 1829 N N . LEU B 1 69 ? 0.47922 -30.59230 29.51551 1.000 17.05062 176 LEU B N 1
ATOM 1830 C CA . LEU B 1 69 ? -0.04011 -30.36319 28.17042 1.000 15.40347 176 LEU B CA 1
ATOM 1831 C C . LEU B 1 69 ? 1.06643 -30.76876 27.20007 1.000 17.64284 176 LEU B C 1
ATOM 1832 O O . LEU B 1 69 ? 2.14683 -30.16675 27.20079 1.000 11.91750 176 LEU B O 1
ATOM 1837 N N . GLY B 1 70 ? 0.82345 -31.83150 26.43573 1.000 12.06590 177 GLY B N 1
ATOM 1838 C CA . GLY B 1 70 ? 1.73227 -32.23316 25.38143 1.000 9.45194 177 GLY B CA 1
ATOM 1839 C C . GLY B 1 70 ? 1.57392 -31.34219 24.17442 1.000 11.74047 177 GLY B C 1
ATOM 1840 O O . GLY B 1 70 ? 0.46064 -31.15506 23.67930 1.000 13.28687 177 GLY B O 1
ATOM 1841 N N . ILE B 1 71 ? 2.66165 -30.72301 23.72909 1.000 9.01859 178 ILE B N 1
ATOM 1842 C CA . ILE B 1 71 ? 2.68432 -30.02267 22.45085 1.000 11.52497 178 ILE B CA 1
ATOM 1843 C C . ILE B 1 71 ? 3.24286 -31.02157 21.44196 1.000 10.87172 178 ILE B C 1
ATOM 1844 O O . ILE B 1 71 ? 4.44677 -31.26312 21.40768 1.000 10.48558 178 ILE B O 1
ATOM 1849 N N . ILE B 1 72 ? 2.37113 -31.59894 20.61487 1.000 10.02864 179 ILE B N 1
ATOM 1850 C CA . ILE B 1 72 ? 2.72022 -32.76561 19.81077 1.000 12.39135 179 ILE B CA 1
ATOM 1851 C C . ILE B 1 72 ? 2.53870 -32.43189 18.33837 1.000 15.80827 179 ILE B C 1
ATOM 1852 O O . ILE B 1 72 ? 1.40612 -32.24412 17.85536 1.000 11.09069 179 ILE B O 1
ATOM 1857 N N . PHE B 1 73 ? 3.65768 -32.38812 17.62020 1.000 11.74224 180 PHE B N 1
ATOM 1858 C CA . PHE B 1 73 ? 3.67232 -32.15702 16.18484 1.000 12.36572 180 PHE B CA 1
ATOM 1859 C C . PHE B 1 73 ? 3.79224 -33.50626 15.49803 1.000 16.38326 180 PHE B C 1
ATOM 1860 O O . PHE B 1 73 ? 4.75519 -34.24394 15.74262 1.000 12.05587 180 PHE B O 1
ATOM 1868 N N . LEU B 1 74 ? 2.80906 -33.82720 14.66198 1.000 13.19140 181 LEU B N 1
ATOM 1869 C CA . LEU B 1 74 ? 2.70383 -35.11624 13.99941 1.000 16.87729 181 LEU B CA 1
ATOM 1870 C C . LEU B 1 74 ? 3.03626 -34.90807 12.53362 1.000 18.02228 181 LEU B C 1
ATOM 1871 O O . LEU B 1 74 ? 2.50063 -33.99739 11.89643 1.000 14.95939 181 LEU B O 1
ATOM 1876 N N . PHE B 1 75 ? 3.93547 -35.72703 12.01023 1.000 17.44909 182 PHE B N 1
ATOM 1877 C CA . PHE B 1 75 ? 4.36438 -35.58434 10.63037 1.000 16.77712 182 PHE B CA 1
ATOM 1878 C C . PHE B 1 75 ? 4.84587 -36.94060 10.13058 1.000 18.15694 182 PHE B C 1
ATOM 1879 O O . PHE B 1 75 ? 4.76502 -37.95356 10.82697 1.000 18.79838 182 PHE B O 1
ATOM 1887 N N . GLN B 1 76 ? 5.35651 -36.95588 8.91383 1.000 20.97924 183 GLN B N 1
ATOM 1888 C CA . GLN B 1 76 ? 5.76896 -38.20402 8.30051 1.000 21.78427 183 GLN B CA 1
ATOM 1889 C C . GLN B 1 76 ? 7.17265 -38.03477 7.75080 1.000 15.53036 183 GLN B C 1
ATOM 1890 O O .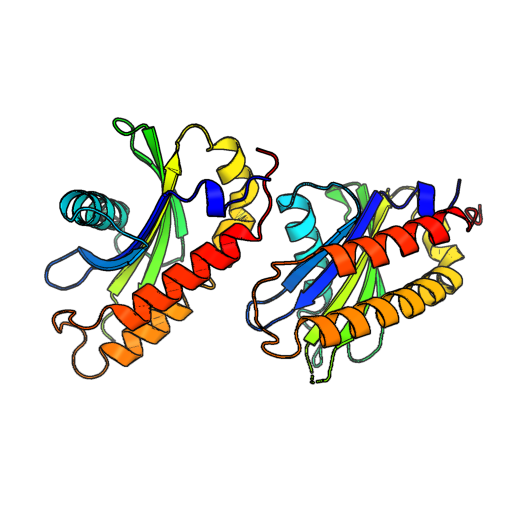 GLN B 1 76 ? 7.62100 -36.92018 7.46704 1.000 18.44941 183 GLN B O 1
ATOM 1896 N N . ILE B 1 77 ? 7.88226 -39.14473 7.67015 1.000 21.68118 184 ILE B N 1
ATOM 1897 C CA . ILE B 1 77 ? 9.23016 -39.19417 7.12476 1.000 20.29748 184 ILE B CA 1
ATOM 1898 C C . ILE B 1 77 ? 9.12462 -39.97957 5.81940 1.000 28.96758 184 ILE B C 1
ATOM 1899 O O . ILE B 1 77 ? 8.95365 -41.20192 5.83628 1.000 23.99371 184 ILE B O 1
ATOM 1904 N N . GLU B 1 78 ? 9.15943 -39.27833 4.68916 1.000 28.77902 185 GLU B N 1
ATOM 1905 C CA . GLU B 1 78 ? 9.26933 -39.94071 3.39780 1.000 36.86813 185 GLU B CA 1
ATOM 1906 C C . GLU B 1 78 ? 10.74470 -40.11177 3.06507 1.000 41.68051 185 GLU B C 1
ATOM 1907 O O . GLU B 1 78 ? 11.62226 -39.55067 3.72370 1.000 44.08213 185 GLU B O 1
ATOM 1913 N N . ASN B 1 79 ? 11.03839 -40.86799 2.02139 1.000 53.05772 186 ASN B N 1
ATOM 1914 C CA . ASN B 1 79 ? 12.44727 -40.91688 1.66715 1.000 57.29447 186 ASN B CA 1
ATOM 1915 C C . ASN B 1 79 ? 12.71256 -40.22089 0.33802 1.000 57.33417 186 ASN B C 1
ATOM 1916 O O . ASN B 1 79 ? 13.10872 -39.05117 0.32181 1.000 56.61097 186 ASN B O 1
ATOM 1921 N N . GLU B 1 84 ? 8.79846 -45.56775 -1.34430 1.000 60.95129 191 GLU B N 1
ATOM 1922 C CA . GLU B 1 84 ? 7.66044 -46.44579 -1.08754 1.000 58.63227 191 GLU B CA 1
ATOM 1923 C C . GLU B 1 84 ? 7.24575 -46.49715 0.39314 1.000 54.11391 191 GLU B C 1
ATOM 1924 O O . GLU B 1 84 ? 6.06107 -46.37940 0.69708 1.000 51.76763 191 GLU B O 1
ATOM 1930 N N . LYS B 1 85 ? 8.20849 -46.65471 1.30471 1.000 65.07514 192 LYS B N 1
ATOM 1931 C CA . LYS B 1 85 ? 7.92261 -46.67278 2.73783 1.000 61.08512 192 LYS B CA 1
ATOM 1932 C C . LYS B 1 85 ? 7.81368 -45.25434 3.29688 1.000 57.69286 192 LYS B C 1
ATOM 1933 O O . LYS B 1 85 ? 8.44868 -44.31021 2.80545 1.000 53.45900 192 LYS B O 1
ATOM 1939 N N . THR B 1 86 ? 7.00438 -45.11094 4.34589 1.000 44.72185 193 THR B N 1
ATOM 1940 C CA . THR B 1 86 ? 6.88357 -43.82426 5.02108 1.000 41.51633 193 THR B CA 1
ATOM 1941 C C . THR B 1 86 ? 6.53589 -44.05618 6.47902 1.000 29.49877 193 THR B C 1
ATOM 1942 O O . THR B 1 86 ? 5.64488 -44.85231 6.79350 1.000 27.11348 193 THR B O 1
ATOM 1946 N N . PHE B 1 87 ? 7.27766 -43.38320 7.35533 1.000 27.37225 194 PHE B N 1
ATOM 1947 C CA . PHE B 1 87 ? 7.13282 -43.51857 8.79596 1.000 25.36198 194 PHE B CA 1
ATOM 1948 C C . PHE B 1 87 ? 6.31272 -42.34987 9.33159 1.000 23.21839 194 PHE B C 1
ATOM 1949 O O . PHE B 1 87 ? 6.56569 -41.20000 8.95814 1.000 18.71920 194 PHE B O 1
ATOM 1957 N N . ASP B 1 88 ? 5.33936 -42.64579 10.19762 1.000 19.85327 195 ASP B N 1
ATOM 1958 C CA . ASP B 1 88 ? 4.77184 -41.60210 11.04298 1.000 19.09415 195 ASP B CA 1
ATOM 1959 C C . ASP B 1 88 ? 5.80059 -41.20375 12.10594 1.000 19.29509 195 ASP B C 1
ATOM 1960 O O . ASP B 1 88 ? 6.57954 -42.03425 12.59270 1.000 17.74089 195 ASP B O 1
ATOM 1965 N N . ALA B 1 89 ? 5.81425 -39.91743 12.46836 1.000 15.81491 196 ALA B N 1
ATOM 1966 C CA . ALA B 1 89 ? 6.78274 -39.43914 13.44783 1.000 13.52846 196 ALA B CA 1
ATOM 1967 C C . ALA B 1 89 ? 6.14250 -38.34393 14.28727 1.000 14.55063 196 ALA B C 1
ATOM 1968 O O . ALA B 1 89 ? 5.12484 -37.76360 13.90302 1.000 13.37739 196 ALA B O 1
ATOM 1970 N N . SER B 1 90 ? 6.72380 -38.09185 15.45844 1.000 12.75605 197 SER B N 1
ATOM 1971 C CA . SER B 1 90 ? 6.21504 -37.04192 16.33514 1.000 12.31094 197 SER B CA 1
ATOM 1972 C C . SER B 1 90 ? 7.35646 -36.27040 16.97864 1.000 13.05606 197 SER B C 1
ATOM 1973 O O . SER B 1 90 ? 8.40988 -36.82751 17.30314 1.000 12.73332 197 SER B O 1
ATOM 1976 N N . LEU B 1 91 ? 7.12380 -34.97749 17.16492 1.000 10.69423 198 LEU B N 1
ATOM 1977 C CA . LEU B 1 91 ? 7.97202 -34.09755 17.94068 1.000 11.70530 198 LEU B CA 1
ATOM 1978 C C . LEU B 1 91 ? 7.09453 -33.58539 19.07633 1.000 14.59662 198 LEU B C 1
ATOM 1979 O O . LEU B 1 91 ? 6.10410 -32.89191 18.82851 1.000 10.82244 198 LEU B O 1
ATOM 1984 N N . LEU B 1 92 ? 7.44166 -33.94835 20.30553 1.000 11.09766 199 LEU B N 1
ATOM 1985 C CA . LEU B 1 92 ? 6.65852 -33.64084 21.49199 1.000 11.61104 199 LEU B CA 1
ATOM 1986 C C . LEU B 1 92 ? 7.44377 -32.65552 22.35016 1.000 14.63654 199 LEU B C 1
ATOM 1987 O O . LEU B 1 92 ? 8.64489 -32.84271 22.55702 1.000 11.39291 199 LEU B O 1
ATOM 1992 N N . ILE B 1 93 ? 6.78617 -31.58789 22.81844 1.000 10.81974 200 ILE B N 1
ATOM 1993 C CA . ILE B 1 93 ? 7.31839 -30.73277 23.87508 1.000 9.74654 200 ILE B CA 1
ATOM 1994 C C . ILE B 1 93 ? 6.33473 -30.79623 25.03712 1.000 10.85453 200 ILE B C 1
ATOM 1995 O O . ILE B 1 93 ? 5.14780 -30.53589 24.84336 1.000 11.35154 200 ILE B O 1
ATOM 2000 N N . MET B 1 94 ? 6.81810 -31.14798 26.22825 1.000 10.83020 201 MET B N 1
ATOM 2001 C CA . MET B 1 94 ? 5.99170 -31.18607 27.44241 1.000 10.66446 201 MET B CA 1
ATOM 2002 C C . MET B 1 94 ? 6.01232 -29.87643 28.20653 1.000 11.05968 201 MET B C 1
ATOM 2003 O O . MET B 1 94 ? 7.08987 -29.35839 28.52679 1.000 13.53742 201 MET B O 1
ATOM 2008 N N . THR B 1 95 ? 4.81607 -29.39878 28.57186 1.000 11.15440 202 THR B N 1
ATOM 2009 C CA . THR B 1 95 ? 4.62424 -28.25499 29.46793 1.000 11.35561 202 THR B CA 1
ATOM 2010 C C . THR B 1 95 ? 3.57251 -28.61275 30.52665 1.000 17.22721 202 THR B C 1
ATOM 2011 O O . THR B 1 95 ? 2.96185 -29.68857 30.49005 1.000 17.37189 202 THR B O 1
ATOM 2015 N N . ASP B 1 96 ? 3.35149 -27.67818 31.45880 1.000 20.74808 203 ASP B N 1
ATOM 2016 C CA . ASP B 1 96 ? 2.27914 -27.77267 32.45334 1.000 20.16596 203 ASP B CA 1
ATOM 2017 C C . ASP B 1 96 ? 0.93887 -27.39232 31.84751 1.000 20.78313 203 ASP B C 1
ATOM 2018 O O . ASP B 1 96 ? 0.83966 -26.41550 31.10489 1.000 18.99350 203 ASP B O 1
ATOM 2023 N N . TYR B 1 97 ? -0.10014 -28.15503 32.19168 1.000 21.23729 204 TYR B N 1
ATOM 2024 C CA . TYR B 1 97 ? -1.44266 -27.86049 31.70300 1.000 22.80255 204 TYR B CA 1
ATOM 2025 C C . TYR B 1 97 ? -1.91822 -26.48611 32.16672 1.000 20.29569 204 TYR B C 1
ATOM 2026 O O . TYR B 1 97 ? -2.74559 -25.84464 31.49908 1.000 17.88219 204 TYR B O 1
ATOM 2035 N N . GLN B 1 98 ? -1.39083 -26.00610 33.28510 1.000 17.62413 205 GLN B N 1
ATOM 2036 C CA . GLN B 1 98 ? -1.78609 -24.69431 33.77707 1.000 20.17055 205 GLN B CA 1
ATOM 2037 C C . GLN B 1 98 ? -1.35243 -23.55275 32.85409 1.000 21.85679 205 GLN B C 1
ATOM 2038 O O . GLN B 1 98 ? -1.87056 -22.44169 32.98650 1.000 20.57987 205 GLN B O 1
ATOM 2044 N N . PHE B 1 99 ? -0.41164 -23.79044 31.93763 1.000 18.13674 206 PHE B N 1
ATOM 2045 C CA . PHE B 1 99 ? 0.04624 -22.76043 31.01728 1.000 16.85064 206 PHE B CA 1
ATOM 2046 C C . PHE B 1 99 ? -0.67800 -22.79414 29.68577 1.000 13.93761 206 PHE B C 1
ATOM 2047 O O . PHE B 1 99 ? -0.20844 -22.17002 28.72891 1.000 14.13272 206 PHE B O 1
ATOM 2055 N N . ARG B 1 100 ? -1.80785 -23.49462 29.59096 1.000 16.12937 207 ARG B N 1
ATOM 2056 C CA . ARG B 1 100 ? -2.39910 -23.72126 28.27591 1.000 11.92580 207 ARG B CA 1
ATOM 2057 C C . ARG B 1 100 ? -2.90909 -22.43957 27.63187 1.000 12.79623 207 ARG B C 1
ATOM 2058 O O . ARG B 1 100 ? -2.91483 -22.34215 26.39886 1.000 16.89703 207 ARG B O 1
ATOM 2066 N N . ASN B 1 101 ? -3.35487 -21.44754 28.40956 1.000 15.59823 208 ASN B N 1
ATOM 2067 C CA . ASN B 1 101 ? -3.80648 -20.22138 27.74984 1.000 15.77608 208 ASN B CA 1
ATOM 2068 C C . ASN B 1 101 ? -2.65742 -19.57871 26.98660 1.000 16.61883 208 ASN B C 1
ATOM 2069 O O . ASN B 1 101 ? -2.83211 -19.12507 25.84569 1.000 18.52697 208 ASN B O 1
ATOM 2074 N N . THR B 1 102 ? -1.46223 -19.58343 27.58015 1.000 13.45256 209 THR B N 1
ATOM 2075 C CA . THR B 1 102 ? -0.27373 -19.07601 26.89796 1.000 14.48351 209 THR B CA 1
ATOM 2076 C C . THR B 1 102 ? 0.09439 -19.93280 25.69009 1.000 12.34957 209 THR B C 1
ATOM 2077 O O . THR B 1 102 ? 0.41161 -19.40237 24.61360 1.000 12.01262 209 THR B O 1
ATOM 2081 N N . ILE B 1 103 ? 0.06825 -21.25420 25.85097 1.000 10.60390 210 ILE B N 1
ATOM 2082 C CA . ILE B 1 103 ? 0.41438 -22.15070 24.74861 1.000 8.44143 210 ILE B CA 1
ATOM 2083 C C . ILE B 1 103 ? -0.56422 -21.99187 23.58834 1.000 12.43448 210 ILE B C 1
ATOM 2084 O O . ILE B 1 103 ? -0.15156 -21.90373 22.42238 1.000 10.78865 210 ILE B O 1
ATOM 2089 N N . TYR B 1 104 ? -1.87492 -21.95012 23.88283 1.000 9.70700 211 TYR B N 1
ATOM 2090 C CA . TYR B 1 104 ? -2.86875 -21.78562 22.82233 1.000 11.17258 211 TYR B CA 1
ATOM 2091 C C . TYR B 1 104 ? -2.68495 -20.45486 22.08154 1.000 11.79070 211 TYR B C 1
ATOM 2092 O O . TYR B 1 104 ? -2.80022 -20.40244 20.85435 1.000 12.91764 211 TYR B O 1
ATOM 2101 N N . LYS B 1 105 ? -2.37450 -19.37294 22.80386 1.000 11.99439 212 LYS B N 1
ATOM 2102 C CA . LYS B 1 105 ? -2.08971 -18.08190 22.15766 1.000 14.40569 212 LYS B CA 1
ATOM 2103 C C . LYS B 1 105 ? -0.91311 -18.17030 21.19110 1.000 13.22754 212 LYS B C 1
ATOM 2104 O O . LYS B 1 105 ? -0.91876 -17.52410 20.13230 1.000 16.37105 212 LYS B O 1
ATOM 2110 N N . MET B 1 106 ? 0.12717 -18.92651 21.56562 1.000 11.11014 213 MET B N 1
ATOM 2111 C CA . MET B 1 106 ? 1.35820 -19.15753 20.80908 1.000 12.37579 213 MET B CA 1
ATOM 2112 C C . MET B 1 106 ? 1.23966 -20.27275 19.77433 1.000 11.96071 213 MET B C 1
ATOM 2113 O O . MET B 1 106 ? 2.26119 -20.69014 19.23272 1.000 11.61397 213 MET B O 1
ATOM 2118 N N . HIS B 1 107 ? 0.03979 -20.79081 19.50547 1.000 12.19452 214 HIS B N 1
ATOM 2119 C CA . HIS B 1 107 ? -0.03760 -21.98465 18.67425 1.000 13.70217 214 HIS B CA 1
ATOM 2120 C C . HIS B 1 107 ? 0.53136 -21.72921 17.28619 1.000 11.91683 214 HIS B C 1
ATOM 2121 O O . HIS B 1 107 ? 1.15450 -22.62653 16.70645 1.000 14.37113 214 HIS B O 1
ATOM 2128 N N . THR B 1 108 ? 0.37608 -20.51002 16.73961 1.000 10.55867 215 THR B N 1
ATOM 2129 C CA . THR B 1 108 ? 0.93642 -20.25930 15.41492 1.000 11.05933 215 THR B CA 1
ATOM 2130 C C . THR B 1 108 ? 2.45557 -20.16561 15.45433 1.000 13.85889 215 THR B C 1
ATOM 2131 O O . THR B 1 108 ? 3.13635 -20.70009 14.56948 1.000 14.53266 215 THR B O 1
ATOM 2135 N N . VAL B 1 109 ? 2.99904 -19.48509 16.45932 1.000 11.01211 216 VAL B N 1
ATOM 2136 C CA . VAL B 1 109 ? 4.44477 -19.47570 16.68150 1.000 8.42002 216 VAL B CA 1
ATOM 2137 C C . VAL B 1 109 ? 4.98068 -20.89337 16.82179 1.000 10.92288 216 VAL B C 1
ATOM 2138 O O . VAL B 1 109 ? 5.98948 -21.25564 16.21003 1.000 11.04268 216 VAL B O 1
ATOM 2142 N N . LEU B 1 110 ? 4.32869 -21.71332 17.65296 1.000 9.59584 217 LEU B N 1
ATOM 2143 C CA . LEU B 1 110 ? 4.81265 -23.06752 17.88731 1.000 9.77691 217 LEU B CA 1
ATOM 2144 C C . LEU B 1 110 ? 4.76112 -23.91153 16.61754 1.000 15.01712 217 LEU B C 1
ATOM 2145 O O . LEU B 1 110 ? 5.69353 -24.66922 16.32756 1.000 11.15286 217 LEU B O 1
ATOM 2150 N N . GLU B 1 111 ? 3.68786 -23.78489 15.83633 1.000 9.87831 218 GLU B N 1
ATOM 2151 C CA . GLU B 1 111 ? 3.58050 -24.57394 14.61553 1.000 14.11247 218 GLU B CA 1
ATOM 2152 C C . GLU B 1 111 ? 4.69798 -24.22757 13.63724 1.000 16.22102 218 GLU B C 1
ATOM 2153 O O . GLU B 1 111 ? 5.30878 -25.11736 13.03006 1.000 13.93070 218 GLU B O 1
ATOM 2159 N N . LYS B 1 112 ? 5.01546 -22.94368 13.50819 1.000 13.91760 219 LYS B N 1
ATOM 2160 C CA . LYS B 1 112 ? 6.14129 -22.54254 12.66992 1.000 15.41701 219 LYS B CA 1
ATOM 2161 C C . LYS B 1 112 ? 7.44586 -23.14622 13.16514 1.000 17.85859 219 LYS B C 1
ATOM 2162 O O . LYS B 1 112 ? 8.21523 -23.71284 12.37832 1.000 14.63938 219 LYS B O 1
ATOM 2168 N N . ILE B 1 113 ? 7.73101 -23.01490 14.46711 1.000 13.01484 220 ILE B N 1
ATOM 2169 C CA . ILE B 1 113 ? 8.99361 -23.54178 14.97960 1.000 15.69835 220 ILE B CA 1
ATOM 2170 C C . ILE B 1 113 ? 9.03019 -25.05866 14.86602 1.000 14.03124 220 ILE B C 1
ATOM 2171 O O . ILE B 1 113 ? 10.05895 -25.63763 14.49322 1.000 16.69719 220 ILE B O 1
ATOM 2176 N N . LEU B 1 114 ? 7.90973 -25.73233 15.14160 1.000 10.87651 221 LEU B N 1
ATOM 2177 C CA . LEU B 1 114 ? 7.92134 -27.19354 15.07751 1.000 14.08056 221 LEU B CA 1
ATOM 2178 C C . LEU B 1 114 ? 8.10243 -27.67797 13.64540 1.000 14.84116 221 LEU B C 1
ATOM 2179 O O . LEU B 1 114 ? 8.77233 -28.68677 13.40813 1.000 11.17762 221 LEU B O 1
ATOM 2184 N N . ASN B 1 115 ? 7.52172 -26.97337 12.66842 1.000 12.60781 222 ASN B N 1
ATOM 2185 C CA A ASN B 1 115 ? 7.72531 -27.35115 11.26614 0.547 14.96335 222 ASN B CA 1
ATOM 2186 C CA B ASN B 1 115 ? 7.72871 -27.35631 11.27498 0.453 14.96559 222 ASN B CA 1
ATOM 2187 C C . ASN B 1 115 ? 9.19968 -27.28698 10.89771 1.000 13.67359 222 ASN B C 1
ATOM 2188 O O . ASN B 1 115 ? 9.72114 -28.18100 10.22638 1.000 16.57524 222 ASN B O 1
ATOM 2197 N N . GLU B 1 116 ? 9.85975 -26.20028 11.30282 1.000 12.31649 223 GLU B N 1
ATOM 2198 C CA . GLU B 1 116 ? 11.28894 -25.95659 11.14002 1.000 17.77528 223 GLU B CA 1
ATOM 2199 C C . GLU B 1 116 ? 12.08739 -27.13270 11.67642 1.000 17.63323 223 GLU B C 1
ATOM 2200 O O . GLU B 1 116 ? 12.91679 -27.73355 10.98273 1.000 16.93276 223 GLU B O 1
ATOM 2206 N N . ILE B 1 117 ? 11.88112 -27.42484 12.96347 1.000 12.32490 224 ILE B N 1
ATOM 2207 C CA . ILE B 1 117 ? 12.65610 -28.46702 13.62798 1.000 12.04798 224 ILE B CA 1
ATOM 2208 C C . ILE B 1 117 ? 12.37243 -29.82149 13.00042 1.000 12.95594 224 ILE B C 1
ATOM 2209 O O . ILE B 1 117 ? 13.28457 -30.64578 12.81368 1.000 15.56902 224 ILE B O 1
ATOM 2214 N N . SER B 1 118 ? 11.10762 -30.08759 12.67485 1.000 12.33120 225 SER B N 1
ATOM 2215 C CA A SER B 1 118 ? 10.79061 -31.36984 12.06492 0.523 15.42358 225 SER B CA 1
ATOM 2216 C CA B SER B 1 118 ? 10.75616 -31.35604 12.04604 0.477 15.41683 225 SER B CA 1
ATOM 2217 C C . SER B 1 118 ? 11.46855 -31.52647 10.70790 1.000 17.55248 225 SER B C 1
ATOM 2218 O O . SER B 1 118 ? 11.90528 -32.62439 10.36636 1.000 16.13105 225 SER B O 1
ATOM 2223 N N . ASP B 1 119 ? 11.61534 -30.44417 9.94248 1.000 16.64527 226 ASP B N 1
ATOM 2224 C CA . ASP B 1 119 ? 12.38696 -30.55584 8.70947 1.000 21.17495 226 ASP B CA 1
ATOM 2225 C C . ASP B 1 119 ? 13.83051 -30.95952 9.00015 1.000 17.61576 226 ASP B C 1
ATOM 2226 O O . ASP B 1 119 ? 14.39907 -31.79119 8.28949 1.000 20.34618 226 ASP B O 1
ATOM 2231 N N . GLU B 1 120 ? 14.44268 -30.38542 10.03769 1.000 17.70476 227 GLU B N 1
ATOM 2232 C CA . GLU B 1 120 ? 15.81009 -30.76994 10.38165 1.000 20.41432 227 GLU B CA 1
ATOM 2233 C C . GLU B 1 120 ? 15.88451 -32.21586 10.86515 1.000 21.05098 227 GLU B C 1
ATOM 2234 O O . GLU B 1 120 ? 16.81679 -32.94874 10.51437 1.000 20.18790 227 GLU B O 1
ATOM 2240 N N . LEU B 1 121 ? 14.92979 -32.63167 11.69837 1.000 18.31429 228 LEU B N 1
ATOM 2241 C CA . LEU B 1 121 ? 14.89904 -34.01375 12.15890 1.000 17.67052 228 LEU B CA 1
ATOM 2242 C C . LEU B 1 121 ? 14.70947 -34.98228 10.99039 1.000 17.63750 228 LEU B C 1
ATOM 2243 O O . LEU B 1 121 ? 15.37583 -36.02681 10.92080 1.000 16.53352 228 LEU B O 1
ATOM 2248 N N . ILE B 1 122 ? 13.80905 -34.65639 10.06491 1.000 19.90317 229 ILE B N 1
ATOM 2249 C CA . ILE B 1 122 ? 13.58059 -35.53400 8.91753 1.000 20.73921 229 ILE B CA 1
ATOM 2250 C C . ILE B 1 122 ? 14.87021 -35.71111 8.12663 1.000 24.37271 229 ILE B C 1
ATOM 2251 O O . ILE B 1 122 ? 15.27135 -36.83733 7.79997 1.000 25.94998 229 ILE B O 1
ATOM 2256 N N . ASN B 1 123 ? 15.53368 -34.59902 7.80207 1.000 24.95576 230 ASN B N 1
ATOM 2257 C CA . ASN B 1 123 ? 16.80933 -34.67461 7.09800 1.000 29.34090 230 ASN B CA 1
ATOM 2258 C C . ASN B 1 123 ? 17.80468 -35.54688 7.84711 1.000 29.84781 230 ASN B C 1
ATOM 2259 O O . ASN B 1 123 ? 18.48823 -36.38197 7.24445 1.000 31.89198 230 ASN B O 1
ATOM 2264 N N . ALA B 1 124 ? 17.89917 -35.37044 9.16569 1.000 23.64452 231 ALA B N 1
ATOM 2265 C CA . ALA B 1 124 ? 18.87670 -36.13110 9.93549 1.000 20.59713 231 ALA B CA 1
ATOM 2266 C C . ALA B 1 124 ? 18.53376 -37.61041 9.93010 1.000 24.96260 231 ALA B C 1
ATOM 2267 O O . ALA B 1 124 ? 19.42588 -38.46487 9.85446 1.000 28.92055 231 ALA B O 1
ATOM 2269 N N . PHE B 1 125 ? 17.24417 -37.93829 9.97928 1.000 18.62234 232 PHE B N 1
ATOM 2270 C CA . PHE B 1 125 ? 16.86219 -39.34083 9.97640 1.000 22.20121 232 PHE B CA 1
ATOM 2271 C C . PHE B 1 125 ? 17.15413 -39.96626 8.62413 1.000 33.52703 232 PHE B C 1
ATOM 2272 O O . PHE B 1 125 ? 17.64221 -41.10147 8.54096 1.000 28.78936 232 PHE B O 1
ATOM 2280 N N . ILE B 1 126 ? 16.84465 -39.23553 7.55612 1.000 25.44831 233 ILE B N 1
ATOM 2281 C CA . ILE B 1 126 ? 17.06604 -39.74450 6.20953 1.000 34.05355 233 ILE B CA 1
ATOM 2282 C C . ILE B 1 126 ? 18.54533 -40.06386 6.01374 1.000 27.60958 233 ILE B C 1
ATOM 2283 O O . ILE B 1 126 ? 18.91335 -41.17230 5.60453 1.000 33.56872 233 ILE B O 1
ATOM 2288 N N . SER B 1 127 ? 19.41565 -39.12848 6.39245 1.000 28.96191 234 SER B N 1
ATOM 2289 C CA . SER B 1 127 ? 20.85018 -39.36160 6.27842 1.000 29.05951 234 SER B CA 1
ATOM 2290 C C . SER B 1 127 ? 21.32019 -40.49488 7.18737 1.000 37.10042 234 SER B C 1
ATOM 2291 O O . SER B 1 127 ? 22.13398 -41.32368 6.76676 1.000 42.36126 234 SER B O 1
ATOM 2294 N N . GLU B 1 128 ? 20.82584 -40.56123 8.43137 1.000 28.75635 235 GLU B N 1
ATOM 2295 C CA . GLU B 1 128 ? 21.37717 -41.54083 9.36926 1.000 30.31261 235 GLU B CA 1
ATOM 2296 C C . GLU B 1 128 ? 20.93630 -42.95955 9.03954 1.000 29.10183 235 GLU B C 1
ATOM 2297 O O . GLU B 1 128 ? 21.63077 -43.91613 9.39733 1.000 30.58862 235 GLU B O 1
ATOM 2303 N N . PHE B 1 129 ? 19.79076 -43.12689 8.37908 1.000 28.84388 236 PHE B N 1
ATOM 2304 C CA . PHE B 1 129 ? 19.24424 -44.45370 8.12348 1.000 34.87194 236 PHE B CA 1
ATOM 2305 C C . PHE B 1 129 ? 19.21700 -44.80886 6.63315 1.000 30.74043 236 PHE B C 1
ATOM 2306 O O . PHE B 1 129 ? 18.47707 -45.71508 6.23899 1.000 34.46204 236 PHE B O 1
ATOM 2314 N N . LYS B 1 130 ? 20.02362 -44.12901 5.80069 1.000 36.26143 237 LYS B N 1
ATOM 2315 C CA . LYS B 1 130 ? 19.97520 -44.37118 4.35447 1.000 45.63737 237 LYS B CA 1
ATOM 2316 C C . LYS B 1 130 ? 20.18087 -45.84752 4.01593 1.000 41.70754 237 LYS B C 1
ATOM 2317 O O . LYS B 1 130 ? 19.49857 -46.38730 3.13704 1.000 49.47094 237 LYS B O 1
ATOM 2323 N N . ASP B 1 131 ? 21.11062 -46.52003 4.70375 1.000 45.25717 238 ASP B N 1
ATOM 2324 C CA . ASP B 1 131 ? 21.41228 -47.91291 4.36445 1.000 51.78345 238 ASP B CA 1
ATOM 2325 C C . ASP B 1 131 ? 20.29541 -48.86708 4.77331 1.000 54.03811 238 ASP B C 1
ATOM 2326 O O . ASP B 1 131 ? 20.09840 -49.90375 4.12224 1.000 50.16880 238 ASP B O 1
ATOM 2331 N N . ASP B 1 132 ? 19.57080 -48.55318 5.84782 1.000 42.65434 239 ASP B N 1
ATOM 2332 C CA . ASP B 1 132 ? 18.52145 -49.44294 6.34012 1.000 36.22813 239 ASP B CA 1
ATOM 2333 C C . ASP B 1 132 ? 17.56337 -48.61939 7.19364 1.000 37.35866 239 ASP B C 1
ATOM 2334 O O . ASP B 1 132 ? 17.92644 -48.18809 8.29238 1.000 30.27764 239 ASP B O 1
ATOM 2339 N N . SER B 1 133 ? 16.34581 -48.41685 6.69024 1.000 31.29575 240 SER B N 1
ATOM 2340 C CA . SER B 1 133 ? 15.36829 -47.59234 7.38572 1.000 33.27873 240 SER B CA 1
ATOM 2341 C C . SER B 1 133 ? 14.81800 -48.25670 8.64190 1.000 38.40471 240 SER B C 1
ATOM 2342 O O . SER B 1 133 ? 14.16689 -47.57776 9.44764 1.000 34.73975 240 SER B O 1
ATOM 2345 N N . GLU B 1 134 ? 15.05113 -49.55360 8.83168 1.000 34.69045 241 GLU B N 1
ATOM 2346 C CA . GLU B 1 134 ? 14.58576 -50.24284 10.02348 1.000 29.62021 241 GLU B CA 1
ATOM 2347 C C . GLU B 1 134 ? 15.72133 -50.57929 10.98340 1.000 30.49716 241 GLU B C 1
ATOM 2348 O O . GLU B 1 134 ? 15.50106 -51.30416 11.95814 1.000 29.29355 241 GLU B O 1
ATOM 2354 N N . ALA B 1 135 ? 16.92311 -50.06255 10.74249 1.000 30.35307 242 ALA B N 1
ATOM 2355 C CA . ALA B 1 135 ? 18.06463 -50.37806 11.58974 1.000 25.30395 242 ALA B CA 1
ATOM 2356 C C . ALA B 1 135 ? 17.84845 -49.87899 13.02020 1.000 39.49878 242 ALA B C 1
ATOM 2357 O O . ALA B 1 135 ? 17.24065 -48.82687 13.23456 1.000 37.64910 242 ALA B O 1
ATOM 2359 N N . PRO B 1 136 ? 18.33907 -50.60761 14.02157 1.000 38.04406 243 PRO B N 1
ATOM 2360 C CA . PRO B 1 136 ? 18.27984 -50.08782 15.39309 1.000 33.04544 243 PRO B CA 1
ATOM 2361 C C . PRO B 1 136 ? 18.99099 -48.75038 15.48046 1.000 35.11358 243 PRO B C 1
ATOM 2362 O O . PRO B 1 136 ? 20.02074 -48.53140 14.84102 1.000 37.89746 243 PRO B O 1
ATOM 2366 N N . ILE B 1 137 ? 18.41335 -47.83915 16.25836 1.000 35.44922 244 ILE B N 1
ATOM 2367 C CA . ILE B 1 137 ? 19.06313 -46.55794 16.49950 1.000 30.79126 244 ILE B CA 1
ATOM 2368 C C . ILE B 1 137 ? 20.25007 -46.78157 17.41924 1.000 33.01796 244 ILE B C 1
ATOM 2369 O O . ILE B 1 137 ? 20.15800 -47.52015 18.40655 1.000 41.41207 244 ILE B O 1
ATOM 2374 N N . THR B 1 138 ? 21.37931 -46.15815 17.09357 1.000 30.88649 245 THR B N 1
ATOM 2375 C CA . THR B 1 138 ? 22.55734 -46.22258 17.94690 1.000 31.08369 245 THR B CA 1
ATOM 2376 C C . THR B 1 138 ? 23.08943 -44.82940 18.26327 1.000 33.87122 245 THR B C 1
ATOM 2377 O O . THR B 1 138 ? 23.25528 -44.47754 19.43515 1.000 37.33116 245 THR B O 1
ATOM 2381 N N . ASN B 1 139 ? 23.34759 -44.02688 17.23385 1.000 25.73833 246 ASN B N 1
ATOM 2382 C CA . ASN B 1 139 ? 23.84336 -42.66485 17.41011 1.000 31.21621 246 ASN B CA 1
ATOM 2383 C C . ASN B 1 139 ? 22.66891 -41.69230 17.51370 1.000 25.29529 246 ASN B C 1
ATOM 2384 O O . ASN B 1 139 ? 22.02188 -41.38161 16.50657 1.000 24.54598 246 ASN 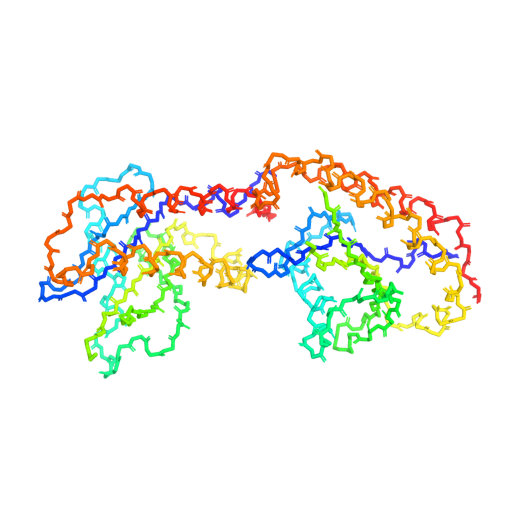B O 1
ATOM 2389 N N . ARG B 1 140 ? 22.41136 -41.18856 18.71690 1.000 22.53461 247 ARG B N 1
ATOM 2390 C CA . ARG B 1 140 ? 21.30246 -40.25754 18.90094 1.000 25.47104 247 ARG B CA 1
ATOM 2391 C C . ARG B 1 140 ? 21.72975 -38.80572 18.78071 1.000 25.00351 247 ARG B C 1
ATOM 2392 O O . ARG B 1 140 ? 20.86226 -37.92433 18.74295 1.000 20.55740 247 ARG B O 1
ATOM 2400 N N . GLU B 1 141 ? 23.03503 -38.54760 18.71001 1.000 19.57194 248 GLU B N 1
ATOM 2401 C CA . GLU B 1 141 ? 23.53456 -37.18124 18.78793 1.000 27.03688 248 GLU B CA 1
ATOM 2402 C C . GLU B 1 141 ? 23.07276 -36.26781 17.65345 1.000 27.60354 248 GLU B C 1
ATOM 2403 O O . GLU B 1 141 ? 22.83763 -35.07843 17.93010 1.000 23.55491 248 GLU B O 1
ATOM 2409 N N . PRO B 1 142 ? 22.92066 -36.71273 16.39821 1.000 26.01835 249 PRO B N 1
ATOM 2410 C CA . PRO B 1 142 ? 22.39176 -35.78277 15.38268 1.000 25.20419 249 PRO B CA 1
ATOM 2411 C C . PRO B 1 142 ? 21.00836 -35.25393 15.73815 1.000 25.62135 249 PRO B C 1
ATOM 2412 O O . PRO B 1 142 ? 20.67590 -34.10481 15.41519 1.000 23.14916 249 PRO B O 1
ATOM 2416 N N . PHE B 1 143 ? 20.20113 -36.06393 16.41701 1.000 21.51435 250 PHE B N 1
ATOM 2417 C CA . PHE B 1 143 ? 18.85176 -35.67033 16.78930 1.000 21.36316 250 PHE B CA 1
ATOM 2418 C C . PHE B 1 143 ? 18.85624 -34.86141 18.07195 1.000 17.51936 250 PHE B C 1
ATOM 2419 O O . PHE B 1 143 ? 18.13730 -33.86382 18.18139 1.000 17.49452 250 PHE B O 1
ATOM 2427 N N . ARG B 1 144 ? 19.71145 -35.24962 19.02339 1.000 18.77225 251 ARG B N 1
ATOM 2428 C CA . ARG B 1 144 ? 19.83771 -34.53801 20.28624 1.000 17.99400 251 ARG B CA 1
ATOM 2429 C C . ARG B 1 144 ? 20.32312 -33.10462 20.08275 1.000 19.96653 251 ARG B C 1
ATOM 2430 O O . ARG B 1 144 ? 19.87440 -32.18041 20.77515 1.000 18.87092 251 ARG B O 1
ATOM 2438 N N . ILE B 1 145 ? 21.27289 -32.91791 19.16383 1.000 20.57940 252 ILE B N 1
ATOM 2439 C CA . ILE B 1 145 ? 21.80381 -31.60054 18.83063 1.000 19.35663 252 ILE B CA 1
ATOM 2440 C C . ILE B 1 145 ? 20.69147 -30.69017 18.32966 1.000 16.53595 252 ILE B C 1
ATOM 2441 O O . ILE B 1 145 ? 20.62208 -29.51151 18.69628 1.000 16.86453 252 ILE B O 1
ATOM 2446 N N . ILE B 1 146 ? 19.81885 -31.21876 17.46443 1.000 13.24943 253 ILE B N 1
ATOM 2447 C CA . ILE B 1 146 ? 18.71633 -30.42386 16.92999 1.000 17.61829 253 ILE B CA 1
ATOM 2448 C C . ILE B 1 146 ? 17.74021 -30.01966 18.03208 1.000 17.29887 253 ILE B C 1
ATOM 2449 O O . ILE B 1 146 ? 17.28258 -28.86807 18.08628 1.000 14.79511 253 ILE B O 1
ATOM 2454 N N . LEU B 1 147 ? 17.38791 -30.95625 18.91319 1.000 12.49569 254 LEU B N 1
ATOM 2455 C CA . LEU B 1 147 ? 16.47876 -30.63307 20.01409 1.000 12.55826 254 LEU B CA 1
ATOM 2456 C C . LEU B 1 147 ? 17.09049 -29.60834 20.96511 1.000 13.04513 254 LEU B C 1
ATOM 2457 O O . LEU B 1 147 ? 16.40862 -28.69479 21.44387 1.000 10.80911 254 LEU B O 1
ATOM 2462 N N . GLN B 1 148 ? 18.38456 -29.71943 21.24374 1.000 10.62580 255 GLN B N 1
ATOM 2463 C CA . GLN B 1 148 ? 19.01951 -28.72810 22.09774 1.000 15.22266 255 GLN B CA 1
ATOM 2464 C C . GLN B 1 148 ? 18.93801 -27.33854 21.46524 1.000 14.57187 255 GLN B C 1
ATOM 2465 O O . GLN B 1 148 ? 18.64508 -26.35584 22.14657 1.000 12.64221 255 GLN B O 1
ATOM 2471 N N . ARG B 1 149 ? 19.16041 -27.24819 20.15063 1.000 15.50045 256 ARG B N 1
ATOM 2472 C CA . ARG B 1 149 ? 19.06343 -25.96008 19.46558 1.000 15.70299 256 ARG B CA 1
ATOM 2473 C C . ARG B 1 149 ? 17.62671 -25.43486 19.46604 1.000 13.76177 256 ARG B C 1
ATOM 2474 O O . ARG B 1 149 ? 17.41188 -24.22107 19.53690 1.000 15.37621 256 ARG B O 1
ATOM 2482 N N . MET B 1 150 ? 16.64089 -26.33299 19.36302 1.000 13.53427 257 MET B N 1
ATOM 2483 C CA . MET B 1 150 ? 15.23375 -25.94048 19.46215 1.000 12.31632 257 MET B CA 1
ATOM 2484 C C . MET B 1 150 ? 14.95798 -25.27655 20.80698 1.000 12.10489 257 MET B C 1
ATOM 2485 O O . MET B 1 150 ? 14.29861 -24.23172 20.87750 1.000 10.89258 257 MET B O 1
ATOM 2490 N N . HIS B 1 151 ? 15.45088 -25.87275 21.89806 1.000 13.24119 258 HIS B N 1
ATOM 2491 C CA . HIS B 1 151 ? 15.20106 -25.28789 23.21162 1.000 9.91225 258 HIS B CA 1
ATOM 2492 C C . HIS B 1 151 ? 15.90596 -23.94600 23.36024 1.000 12.72348 258 HIS B C 1
ATOM 2493 O O . HIS B 1 151 ? 15.38626 -23.04071 24.01620 1.000 12.10618 258 HIS B O 1
ATOM 2500 N N . LYS B 1 152 ? 17.10345 -23.80910 22.78801 1.000 12.96229 259 LYS B N 1
ATOM 2501 C CA . LYS B 1 152 ? 17.77984 -22.50668 22.80563 1.000 15.50875 259 LYS B CA 1
ATOM 2502 C C . LYS B 1 152 ? 16.94452 -21.44424 22.09030 1.000 13.44032 259 LYS B C 1
ATOM 2503 O O . LYS B 1 152 ? 16.83643 -20.30911 22.56415 1.000 13.41075 259 LYS B O 1
ATOM 2509 N N . LYS B 1 153 ? 16.32525 -21.80601 20.96657 1.000 12.28041 260 LYS B N 1
ATOM 2510 C CA . LYS B 1 153 ? 15.48119 -20.86048 20.23725 1.000 14.34813 260 LYS B CA 1
ATOM 2511 C C . LYS B 1 153 ? 14.20791 -20.55526 21.01561 1.000 11.68588 260 LYS B C 1
ATOM 2512 O O . LYS B 1 153 ? 13.78438 -19.39727 21.10369 1.000 13.06469 260 LYS B O 1
ATOM 2518 N N . LEU B 1 154 ? 13.59780 -21.57516 21.61629 1.000 11.81406 261 LEU B N 1
ATOM 2519 C CA . LEU B 1 154 ? 12.41808 -21.33355 22.44390 1.000 9.94429 261 LEU B CA 1
ATOM 2520 C C . LEU B 1 154 ? 12.72195 -20.35951 23.58159 1.000 12.56370 261 LEU B C 1
ATOM 2521 O O . LEU B 1 154 ? 11.86565 -19.56555 23.97962 1.000 9.68219 261 LEU B O 1
ATOM 2526 N N . LYS B 1 155 ? 13.94318 -20.37266 24.10192 1.000 11.55197 262 LYS B N 1
ATOM 2527 C CA . LYS B 1 155 ? 14.27630 -19.44142 25.16586 1.000 11.69291 262 LYS B CA 1
ATOM 2528 C C . LYS B 1 155 ? 14.30729 -17.99453 24.69103 1.000 12.62986 262 LYS B C 1
ATOM 2529 O O . LYS B 1 155 ? 14.22248 -17.09427 25.52334 1.000 15.75563 262 LYS B O 1
ATOM 2535 N N . THR B 1 156 ? 14.40746 -17.75184 23.37058 1.000 11.46454 263 THR B N 1
ATOM 2536 C CA . THR B 1 156 ? 14.35954 -16.39790 22.82554 1.000 12.56257 263 THR B CA 1
ATOM 2537 C C . THR B 1 156 ? 12.94980 -15.90926 22.53978 1.000 13.99556 263 THR B C 1
ATOM 2538 O O . THR B 1 156 ? 12.80213 -14.78914 22.05624 1.000 13.24332 263 THR B O 1
ATOM 2542 N N . ILE B 1 157 ? 11.92366 -16.71506 22.79183 1.000 12.54474 264 ILE B N 1
ATOM 2543 C CA . ILE B 1 157 ? 10.53811 -16.32085 22.52701 1.000 9.59088 264 ILE B CA 1
ATOM 2544 C C . ILE B 1 157 ? 9.93255 -15.88839 23.85520 1.000 11.52559 264 ILE B C 1
ATOM 2545 O O . ILE B 1 157 ? 9.60483 -16.75136 24.68734 1.000 11.82017 264 ILE B O 1
ATOM 2550 N N . PRO B 1 158 ? 9.77214 -14.59276 24.09330 1.000 14.18739 265 PRO B N 1
ATOM 2551 C CA . PRO B 1 158 ? 9.38629 -14.12212 25.42506 1.000 16.46609 265 PRO B CA 1
ATOM 2552 C C . PRO B 1 158 ? 7.90806 -14.34877 25.66631 1.000 18.72600 265 PRO B C 1
ATOM 2553 O O . PRO B 1 158 ? 7.09956 -14.32097 24.74240 1.000 17.90061 265 PRO B O 1
ATOM 2557 N N . LEU B 1 159 ? 7.56226 -14.59009 26.93017 1.000 17.45844 266 LEU B N 1
ATOM 2558 C CA . LEU B 1 159 ? 6.18176 -14.81328 27.33786 1.000 20.88005 266 LEU B CA 1
ATOM 2559 C C . LEU B 1 159 ? 5.80313 -13.79891 28.41114 1.000 30.77366 266 LEU B C 1
ATOM 2560 O O . LEU B 1 159 ? 6.63900 -13.38943 29.22329 1.000 29.70302 266 LEU B O 1
ATOM 2565 N N . ASN B 1 160 ? 4.54007 -13.38194 28.40611 1.000 29.54329 267 ASN B N 1
ATOM 2566 C CA . ASN B 1 160 ? 4.02342 -12.55222 29.49237 1.000 43.05769 267 ASN B CA 1
ATOM 2567 C C . ASN B 1 160 ? 3.51308 -13.47486 30.59716 1.000 46.63348 267 ASN B C 1
ATOM 2568 O O . ASN B 1 160 ? 2.31274 -13.62585 30.83043 1.000 50.96841 267 ASN B O 1
ATOM 2573 N N . LEU B 1 161 ? 4.48371 -14.11383 31.25402 1.000 45.77109 268 LEU B N 1
ATOM 2574 C CA . LEU B 1 161 ? 4.29402 -15.12419 32.30343 1.000 45.52420 268 LEU B CA 1
ATOM 2575 C C . LEU B 1 161 ? 2.96154 -15.87232 32.26208 1.000 49.49429 268 LEU B C 1
ATOM 2576 O O . LEU B 1 161 ? 2.88248 -16.98606 31.73735 1.000 47.86603 268 LEU B O 1
#

Radius of gyration: 22.1 Å; Cα contacts (8 Å, |Δi|>4): 535; chains: 2; bounding box: 40×70×44 Å

Secondary structure (DSSP, 8-state):
-BHHHHEEEEEEEEEETTEEEEEEEES---HHHHHHHHHHHHHTTTT-TTSSSS-EEEEEEETTTTEEEEEEEEEE---EEEEEEEEEEGGGHHHHHHTHHHHHHHHHHHHHHHHHHHHHHTSS-TT------HHHHHHHHHHHHHHTTSB---/--BHHHH--EEEEEEEETTEEEEEEEES---HHHHHHHHHHHHHTTTT-TTSS-S-EEEEEEETTTTEEEEEEEEEE-----EEEEEEEEEEGGGHHHHHHTHHHHHHHHHHHHHHHHHHHHHHTTT-TTPPP---HHHHHHHHHHHHHHTTSB---

Sequence (311 aa):
QSLGSIAKFSIFSVARQAGPEPIGWWENIDYDIIFKYSTSSLLLLVNEVRGATHRTLNFHPFIADQYLGIIFLFQIENTFDASLLIMTDYQFRRNTIYKMHTVLEKILNEISDELINAFISEFKDDSEAPITNREPFRIILQRMHKKLKTIPLNLEQSLGSIAKFSIFSVARQAGPEPIGWWENIDYDIIFKYSTSSLLLLVNEVRGATHRTLNFHPFIADQYLGIIFLFQIENEKTFDASLLIMTDYQFRNTIYKMHTVLEKILNNEISSDELINAFISEFKDDSEAPITNREPFRIILQRMHKKLKTIPLNL